Protein AF-A0A0H5QHK3-F1 (afdb_monomer_lite)

InterPro domains:
  IPR019079 Capsule synthesis protein, CapA [PF09587] (76-155)
  IPR029052 Metallo-dependent phosphatase-like [SSF56300] (37-159)
  IPR052169 Cell Wall Biosynthesis Accessory Protein [PTHR33393] (76-198)

Sequence (261 aa):
VFCRSVVVVRNDLKLRCEFSSGTPRSWSAGGTVPGLFWLPGLTSIAAADEAFEVLSYVFRQYDSDLPGKNRTPSGVDRAPGSKGIRILSIHWGPNWAYRHSPNDGQEFRRYLARRLIDELNVDLIYGHSSHHVRGLELHHDRLIIYGAGDLVNDYEGFENPGDELFSPFGSLFVVDLTSDGNLFSLGMIPMFMDRLRVRRLTTSSYIHSPELRAMCPLYNSIQGFHKFVNHMSFLDAGGHRAALRLRTDRWIDGDKILVYP

Structure (mmCIF, N/CA/C/O backbone):
data_AF-A0A0H5QHK3-F1
#
_entry.id   AF-A0A0H5QHK3-F1
#
loop_
_atom_site.group_PDB
_atom_site.id
_atom_site.type_symbol
_atom_site.label_atom_id
_atom_site.label_alt_id
_atom_site.label_comp_id
_atom_site.label_asym_id
_atom_site.label_entity_id
_atom_site.label_seq_id
_atom_site.pdbx_PDB_ins_code
_atom_site.Cartn_x
_atom_site.Cartn_y
_atom_site.Cartn_z
_atom_site.occupancy
_atom_site.B_iso_or_equiv
_atom_site.auth_seq_id
_atom_site.auth_comp_id
_atom_site.auth_asym_id
_atom_site.auth_atom_id
_atom_site.pdbx_PDB_model_num
ATOM 1 N N . VAL A 1 1 ? 2.051 18.983 -8.328 1.00 22.28 1 VAL A N 1
ATOM 2 C CA . VAL A 1 1 ? 0.588 18.768 -8.412 1.00 22.28 1 VAL A CA 1
ATOM 3 C C . VAL A 1 1 ? 0.256 17.692 -7.394 1.00 22.28 1 VAL A C 1
ATOM 5 O O . VAL A 1 1 ? 0.607 16.548 -7.619 1.00 22.28 1 VAL A O 1
ATOM 8 N N . PHE A 1 2 ? -0.249 18.069 -6.218 1.00 24.36 2 PHE A N 1
ATOM 9 C CA . PHE A 1 2 ? -0.511 17.130 -5.123 1.00 24.36 2 PHE A CA 1
ATOM 10 C C . PHE A 1 2 ? -2.020 16.993 -4.985 1.00 24.36 2 PHE A C 1
ATOM 12 O O . PHE A 1 2 ? -2.685 17.925 -4.532 1.00 24.36 2 PHE A O 1
ATOM 19 N N . CYS A 1 3 ? -2.581 15.877 -5.428 1.00 25.47 3 CYS A N 1
ATOM 20 C CA . CYS A 1 3 ? -3.893 15.483 -4.939 1.00 25.47 3 CYS A CA 1
ATOM 21 C C . CYS A 1 3 ? -3.692 15.031 -3.469 1.00 25.47 3 CYS A C 1
ATOM 23 O O . CYS A 1 3 ? -2.563 14.792 -3.043 1.00 25.47 3 CYS A O 1
ATOM 25 N N . ARG A 1 4 ? -4.715 15.117 -2.620 1.00 32.88 4 ARG A N 1
ATOM 26 C CA . ARG A 1 4 ? -4.672 14.764 -1.184 1.00 32.88 4 ARG A CA 1
ATOM 27 C C . ARG A 1 4 ? -6.085 14.359 -0.780 1.00 32.88 4 ARG A C 1
ATOM 29 O O . ARG A 1 4 ? -6.845 15.143 -0.229 1.00 32.88 4 ARG A O 1
ATOM 36 N N . SER A 1 5 ? -6.484 13.170 -1.193 1.00 30.38 5 SER A N 1
ATOM 37 C CA . SER A 1 5 ? -7.767 12.545 -0.901 1.00 30.38 5 SER A CA 1
ATOM 38 C C . SER A 1 5 ? -7.699 11.669 0.355 1.00 30.38 5 SER A C 1
ATOM 40 O O . SER A 1 5 ? -6.998 10.665 0.380 1.00 30.38 5 SER A O 1
ATOM 42 N N . VAL A 1 6 ? -8.483 11.989 1.375 1.00 37.56 6 VAL A N 1
ATOM 43 C CA . VAL A 1 6 ? -8.952 11.003 2.357 1.00 37.56 6 VAL A CA 1
ATOM 44 C C . VAL A 1 6 ? -10.451 10.836 2.143 1.00 37.56 6 VAL A C 1
ATOM 46 O O . VAL A 1 6 ? -11.160 11.842 2.074 1.00 37.56 6 VAL A O 1
ATOM 49 N N . VAL A 1 7 ? -10.926 9.594 2.016 1.00 33.91 7 VAL A N 1
ATOM 50 C CA . VAL A 1 7 ? -12.361 9.277 1.943 1.00 33.91 7 VAL A CA 1
ATOM 51 C C . VAL A 1 7 ? -12.829 8.876 3.338 1.00 33.91 7 VAL A C 1
ATOM 53 O O . VAL A 1 7 ? -12.593 7.755 3.772 1.00 33.91 7 VAL A O 1
ATOM 56 N N . VAL A 1 8 ? -13.480 9.799 4.045 1.00 37.59 8 VAL A N 1
ATOM 57 C CA . VAL A 1 8 ? -14.233 9.529 5.284 1.00 37.59 8 VAL A CA 1
ATOM 58 C C . VAL A 1 8 ? -15.528 10.365 5.234 1.00 37.59 8 VAL A C 1
ATOM 60 O O . VAL A 1 8 ? -15.595 11.342 4.494 1.00 37.59 8 VAL A O 1
ATOM 63 N N . VAL A 1 9 ? -16.589 9.957 5.933 1.00 29.56 9 VAL A N 1
ATOM 64 C CA . VAL A 1 9 ? -17.976 10.471 5.830 1.00 29.56 9 VAL A CA 1
ATOM 65 C C . VAL A 1 9 ? -18.318 11.354 7.077 1.00 29.56 9 VAL A C 1
ATOM 67 O O . VAL A 1 9 ? -18.095 10.832 8.160 1.00 29.56 9 VAL A O 1
ATOM 70 N N . ARG A 1 10 ? -18.779 12.638 6.879 1.00 40.41 10 ARG A N 1
ATOM 71 C CA . ARG A 1 10 ? -19.128 13.889 7.719 1.00 40.41 10 ARG A CA 1
ATOM 72 C C . ARG A 1 10 ? -19.051 13.866 9.271 1.00 40.41 10 ARG A C 1
ATOM 74 O O . ARG A 1 10 ? -18.936 12.814 9.862 1.00 40.41 10 ARG A O 1
ATOM 81 N N . ASN A 1 11 ? -19.157 14.995 10.009 1.00 33.09 11 ASN A N 1
ATOM 82 C CA . ASN A 1 11 ? -19.719 16.339 9.732 1.00 33.09 11 ASN A CA 1
ATOM 83 C C . ASN A 1 11 ? -18.879 17.539 10.234 1.00 33.09 11 ASN A C 1
ATOM 85 O O . ASN A 1 11 ? -18.001 17.377 11.064 1.00 33.09 11 ASN A O 1
ATOM 89 N N . ASP A 1 12 ? -19.187 18.733 9.704 1.00 29.88 12 ASP A N 1
ATOM 90 C CA . ASP A 1 12 ? -18.948 20.081 10.269 1.00 29.88 12 ASP A CA 1
ATOM 91 C C . ASP A 1 12 ? -17.533 20.697 10.351 1.00 29.88 12 ASP A C 1
ATOM 93 O O . ASP A 1 12 ? -17.134 21.173 11.410 1.00 29.88 12 ASP A O 1
ATOM 97 N N . LEU A 1 13 ? -16.799 20.888 9.241 1.00 35.59 13 LEU A N 1
ATOM 98 C CA . LEU A 1 13 ? -15.724 21.904 9.255 1.00 35.59 13 LEU A CA 1
ATOM 99 C C . LEU A 1 13 ? -15.370 22.517 7.894 1.00 35.59 13 LEU A C 1
ATOM 101 O O . LEU A 1 13 ? -15.137 21.832 6.900 1.00 35.59 13 LEU A O 1
ATOM 105 N N . LYS A 1 14 ? -15.255 23.852 7.875 1.00 31.72 14 LYS A N 1
ATOM 106 C CA . LYS A 1 14 ? -14.580 24.619 6.816 1.00 31.72 14 LYS A CA 1
ATOM 107 C C . LYS A 1 14 ? -13.101 24.759 7.180 1.00 31.72 14 LYS A C 1
ATOM 109 O O . LYS A 1 14 ? -12.705 25.777 7.741 1.00 31.72 14 LYS A O 1
ATOM 114 N N . LEU A 1 15 ? -12.282 23.770 6.839 1.00 36.12 15 LEU A N 1
ATOM 115 C CA . LEU A 1 15 ? -10.827 23.939 6.857 1.00 36.12 15 LEU A CA 1
ATOM 116 C C . LEU A 1 15 ? -10.403 24.672 5.577 1.00 36.12 15 LEU A C 1
ATOM 118 O O . LEU A 1 15 ? -10.674 24.228 4.459 1.00 36.12 15 LEU A O 1
ATOM 122 N N . ARG A 1 16 ? -9.806 25.858 5.739 1.00 32.38 16 ARG A N 1
ATOM 123 C CA . ARG A 1 16 ? -9.273 26.652 4.628 1.00 32.38 16 ARG A CA 1
ATOM 124 C C . ARG A 1 16 ? -7.928 26.060 4.209 1.00 32.38 16 ARG A C 1
ATOM 126 O O . ARG A 1 16 ? -6.950 26.210 4.925 1.00 32.38 16 ARG A O 1
ATOM 133 N N . CYS A 1 17 ? -7.881 25.441 3.035 1.00 34.16 17 CYS A N 1
ATOM 134 C CA . CYS A 1 17 ? -6.636 25.204 2.311 1.00 34.16 17 CYS A CA 1
ATOM 135 C C . CYS A 1 17 ? -6.610 26.172 1.118 1.00 34.16 17 CYS A C 1
ATOM 137 O O . CYS A 1 17 ? -7.548 26.183 0.317 1.00 34.16 17 CYS A O 1
ATOM 139 N N . GLU A 1 18 ? -5.598 27.040 1.038 1.00 30.14 18 GLU A N 1
ATOM 140 C CA . GLU A 1 18 ? -5.523 28.112 0.028 1.00 30.14 18 GLU A CA 1
ATOM 141 C C . GLU A 1 18 ? -5.073 27.624 -1.358 1.00 30.14 18 GLU A C 1
ATOM 143 O O . GLU A 1 18 ? -5.224 28.351 -2.336 1.00 30.14 18 GLU A O 1
ATOM 148 N N . PHE A 1 19 ? -4.632 26.367 -1.489 1.00 33.09 19 PHE A N 1
ATOM 149 C CA . PHE A 1 19 ? -4.201 25.796 -2.766 1.00 33.09 19 PHE A CA 1
ATOM 150 C C . PHE A 1 19 ? -4.747 24.370 -2.945 1.00 33.09 19 PHE A C 1
ATOM 152 O O . PHE A 1 19 ? -4.255 23.418 -2.346 1.00 33.09 19 PHE A O 1
ATOM 159 N N . SER A 1 20 ? -5.784 24.233 -3.777 1.00 38.31 20 SER A N 1
ATOM 160 C CA . SER A 1 20 ? -6.347 22.951 -4.233 1.00 38.31 20 SER A CA 1
ATOM 161 C C . SER A 1 20 ? -5.773 22.614 -5.612 1.00 38.31 20 SER A C 1
ATOM 163 O O . SER A 1 20 ? -5.731 23.478 -6.485 1.00 38.31 20 SER A O 1
ATOM 165 N N . SER A 1 21 ? -5.377 21.362 -5.847 1.00 40.78 21 SER A N 1
ATOM 166 C CA . SER A 1 21 ? -4.910 20.845 -7.149 1.00 40.78 21 SER A CA 1
ATOM 167 C C . SER A 1 21 ? -6.034 20.638 -8.179 1.00 40.78 21 SER A C 1
ATOM 169 O O . SER A 1 21 ? -5.897 19.832 -9.093 1.00 40.78 21 SER A O 1
ATOM 171 N N . GLY A 1 22 ? -7.137 21.382 -8.051 1.00 41.56 22 GLY A N 1
ATOM 172 C CA . GLY A 1 22 ? -8.269 21.348 -8.978 1.00 41.56 22 GLY A CA 1
ATOM 173 C C . GLY A 1 22 ? -9.522 20.655 -8.446 1.00 41.56 22 GLY A C 1
ATOM 174 O O . GLY A 1 22 ? -10.521 20.624 -9.156 1.00 41.56 22 GLY A O 1
ATOM 175 N N . THR A 1 23 ? -9.533 20.150 -7.207 1.00 50.44 23 THR A N 1
ATOM 176 C CA . THR A 1 23 ? -10.755 19.587 -6.612 1.00 50.44 23 THR A CA 1
ATOM 177 C C . THR A 1 23 ? -11.723 20.714 -6.222 1.00 50.44 23 THR A C 1
ATOM 179 O O . THR A 1 23 ? -11.364 21.554 -5.379 1.00 50.44 23 THR A O 1
ATOM 182 N N . PRO A 1 24 ? -12.953 20.746 -6.771 1.00 59.62 24 PRO A N 1
ATOM 183 C CA . PRO A 1 24 ? -13.969 21.716 -6.381 1.00 59.62 24 PRO A CA 1
ATOM 184 C C . PRO A 1 24 ? -14.382 21.541 -4.917 1.00 59.62 24 PRO A C 1
ATOM 186 O O . PRO A 1 24 ? -14.505 20.424 -4.422 1.00 59.62 24 PRO A O 1
ATOM 189 N N . ARG A 1 25 ? -14.700 22.641 -4.222 1.00 58.28 25 ARG A N 1
ATOM 190 C CA . ARG A 1 25 ? -15.217 22.589 -2.836 1.00 58.28 25 ARG A CA 1
ATOM 191 C C . ARG A 1 25 ? -16.513 21.781 -2.699 1.00 58.28 25 ARG A C 1
ATOM 193 O O . ARG A 1 25 ? -16.815 21.295 -1.619 1.00 58.28 25 ARG A O 1
ATOM 200 N N . SER A 1 26 ? -17.273 21.628 -3.782 1.00 61.50 26 SER A N 1
ATOM 201 C CA . SER A 1 26 ? -18.474 20.788 -3.817 1.00 61.50 26 SER A CA 1
ATOM 202 C C . SER A 1 26 ? -18.183 19.288 -3.686 1.00 61.50 26 SER A C 1
ATOM 204 O O . SER A 1 26 ? -19.115 18.527 -3.463 1.00 61.50 26 SER A O 1
ATOM 206 N N . TRP A 1 27 ? -16.922 18.861 -3.809 1.00 61.72 27 TRP A N 1
ATOM 207 C CA . TRP A 1 27 ? -16.494 17.466 -3.643 1.00 61.72 27 TRP A CA 1
ATOM 208 C C . TRP A 1 27 ? -15.992 17.170 -2.223 1.00 61.72 27 TRP A C 1
ATOM 210 O O . TRP A 1 27 ? -15.478 16.083 -1.959 1.00 61.72 27 TRP A O 1
ATOM 220 N N . SER A 1 28 ? -16.081 18.135 -1.304 1.00 60.84 28 SER A N 1
ATOM 221 C CA . SER A 1 28 ? -15.775 17.897 0.105 1.00 60.84 28 SER A CA 1
ATOM 222 C C . SER A 1 28 ? -16.717 16.857 0.697 1.00 60.84 28 SER A C 1
ATOM 224 O O . SER A 1 28 ? -17.902 16.809 0.361 1.00 60.84 28 SER A O 1
ATOM 226 N N . ALA A 1 29 ? -16.172 16.032 1.589 1.00 52.69 29 ALA A N 1
ATOM 227 C CA . ALA A 1 29 ? -16.925 14.968 2.224 1.00 52.69 29 ALA A CA 1
ATOM 228 C C . ALA A 1 29 ? -18.175 15.491 2.929 1.00 52.69 29 ALA A C 1
ATOM 230 O O . ALA A 1 29 ? -18.150 16.401 3.763 1.00 52.69 29 ALA A O 1
ATOM 231 N N . GLY A 1 30 ? -19.280 14.871 2.534 1.00 44.91 30 GLY A N 1
ATOM 232 C CA . GLY A 1 30 ? -20.573 14.922 3.154 1.00 44.91 30 GLY A CA 1
ATOM 233 C C . GLY A 1 30 ? -20.823 13.714 4.089 1.00 44.91 30 GLY A C 1
ATOM 234 O O . GLY A 1 30 ? -19.944 12.913 4.354 1.00 44.91 30 GLY A O 1
ATOM 235 N N . GLY A 1 31 ? -22.030 13.605 4.632 1.00 40.84 31 GLY A N 1
ATOM 236 C CA . GLY A 1 31 ? -22.492 12.610 5.633 1.00 40.84 31 GLY A CA 1
ATOM 237 C C . GLY A 1 31 ? -23.624 11.790 5.151 1.00 40.84 31 GLY A C 1
ATOM 238 O O . GLY A 1 31 ? -23.946 10.740 5.671 1.00 40.84 31 GLY A O 1
ATOM 239 N N . THR A 1 32 ? -24.162 12.289 4.062 1.00 40.53 32 THR A N 1
ATOM 240 C CA . THR A 1 32 ? -24.944 11.560 3.111 1.00 40.53 32 THR A CA 1
ATOM 241 C C . THR A 1 32 ? -24.210 11.492 1.769 1.00 40.53 32 THR A C 1
ATOM 243 O O . THR A 1 32 ? -24.766 10.957 0.821 1.00 40.53 32 THR A O 1
ATOM 246 N N . VAL A 1 33 ? -22.993 12.056 1.645 1.00 45.69 33 VAL A N 1
ATOM 247 C CA . VAL A 1 33 ? -22.268 12.158 0.366 1.00 45.69 33 VAL A CA 1
ATOM 248 C C . VAL A 1 33 ? -20.780 11.878 0.593 1.00 45.69 33 VAL A C 1
ATOM 250 O O . VAL A 1 33 ? -20.182 12.554 1.420 1.00 45.69 33 VAL A O 1
ATOM 253 N N . PRO A 1 34 ? -20.149 10.927 -0.106 1.00 50.88 34 PRO A N 1
ATOM 254 C CA . PRO A 1 34 ? -18.701 10.752 -0.031 1.00 50.88 34 PRO A CA 1
ATOM 255 C C . PRO A 1 34 ? -17.972 11.994 -0.564 1.00 50.88 34 PRO A C 1
ATOM 257 O O . PRO A 1 34 ? -18.496 12.724 -1.403 1.00 50.88 34 PRO A O 1
ATOM 260 N N . GLY A 1 35 ? -16.748 12.237 -0.105 1.00 60.50 35 GLY A N 1
ATOM 261 C CA . GLY A 1 35 ? -15.925 13.321 -0.637 1.00 60.50 35 GLY A CA 1
ATOM 262 C C . GLY A 1 35 ? -14.534 13.354 -0.023 1.00 60.50 35 GLY A C 1
ATOM 263 O O . GLY A 1 35 ? -14.107 12.378 0.590 1.00 60.50 35 GLY A O 1
ATOM 264 N N . LEU A 1 36 ? -13.820 14.461 -0.220 1.00 65.88 36 LEU A N 1
ATOM 265 C CA . LEU A 1 36 ? -12.419 14.597 0.177 1.00 65.88 36 LEU A CA 1
ATOM 266 C C . LEU A 1 36 ? -12.245 15.443 1.442 1.00 65.88 36 LEU A C 1
ATOM 268 O O . LEU A 1 36 ? -12.789 16.549 1.531 1.00 65.88 36 LEU A O 1
ATOM 272 N N . PHE A 1 37 ? -11.418 14.953 2.368 1.00 70.75 37 PHE A N 1
ATOM 273 C CA . PHE A 1 37 ? -10.808 15.751 3.433 1.00 70.75 37 PHE A CA 1
ATOM 274 C C . PHE A 1 37 ? -9.341 16.046 3.117 1.00 70.75 37 PHE A C 1
ATOM 276 O O . PHE A 1 37 ? -8.588 15.157 2.719 1.00 70.75 37 PHE A O 1
ATOM 283 N N . TRP A 1 38 ? -8.946 17.304 3.306 1.00 73.44 38 TRP A N 1
ATOM 284 C CA . TRP A 1 38 ? -7.578 17.755 3.079 1.00 73.44 38 TRP A CA 1
ATOM 285 C C . TRP A 1 38 ? -6.742 17.571 4.335 1.00 73.44 38 TRP A C 1
ATOM 287 O O . TRP A 1 38 ? -7.144 17.996 5.415 1.00 73.44 38 TRP A O 1
ATOM 297 N N . LEU A 1 39 ? -5.554 17.004 4.156 1.00 82.50 39 LEU A N 1
ATOM 298 C CA . LEU A 1 39 ? -4.535 16.926 5.193 1.00 82.50 39 LEU A CA 1
ATOM 299 C C . LEU A 1 39 ? -3.365 17.870 4.872 1.00 82.50 39 LEU A C 1
ATOM 301 O O . LEU A 1 39 ? -3.079 18.132 3.687 1.00 82.50 39 LEU A O 1
ATOM 305 N N . PRO A 1 40 ? -2.662 18.380 5.898 1.00 84.06 40 PRO A N 1
ATOM 306 C CA . PRO A 1 40 ? -1.399 19.078 5.704 1.00 84.06 40 PRO A CA 1
ATOM 307 C C . PRO A 1 40 ? -0.371 18.163 5.026 1.00 84.06 40 PRO A C 1
ATOM 309 O O . PRO A 1 40 ? -0.504 16.939 4.969 1.00 84.06 40 PRO A O 1
ATOM 312 N N . GLY A 1 41 ? 0.662 18.776 4.446 1.00 85.25 41 GLY A N 1
ATOM 313 C CA . GLY A 1 41 ? 1.754 18.006 3.864 1.00 85.25 41 GLY A CA 1
ATOM 314 C C . GLY A 1 41 ? 2.529 17.356 4.996 1.00 85.25 41 GLY A C 1
ATOM 315 O O . GLY A 1 41 ? 2.930 18.057 5.916 1.00 85.25 41 GLY A O 1
ATOM 316 N N . LEU A 1 42 ? 2.746 16.044 4.936 1.00 89.38 42 LEU A N 1
ATOM 317 C CA . LEU A 1 42 ? 3.462 15.307 5.979 1.00 89.38 42 LEU A CA 1
ATOM 318 C C . LEU A 1 42 ? 4.970 15.570 5.874 1.00 89.38 42 LEU A C 1
ATOM 320 O O . LEU A 1 42 ? 5.727 14.725 5.411 1.00 89.38 42 LEU A O 1
ATOM 324 N N . THR A 1 43 ? 5.378 16.785 6.239 1.00 88.31 43 THR A N 1
ATOM 325 C CA . THR A 1 43 ? 6.751 17.307 6.131 1.00 88.31 43 THR A CA 1
ATOM 326 C C . THR A 1 43 ? 7.415 17.524 7.490 1.00 88.31 43 THR A C 1
ATOM 328 O O . THR A 1 43 ? 8.572 17.928 7.547 1.00 88.31 43 THR A O 1
ATOM 331 N N . SER A 1 44 ? 6.685 17.318 8.586 1.00 92.31 44 SER A N 1
ATOM 332 C CA . SER A 1 44 ? 7.181 17.414 9.959 1.00 92.31 44 SER A CA 1
ATOM 333 C C . SER A 1 44 ? 6.277 16.624 10.911 1.00 92.31 44 SER A C 1
ATOM 335 O O . SER A 1 44 ? 5.153 16.267 10.548 1.00 92.31 44 SER A O 1
ATOM 337 N N . ILE A 1 45 ? 6.741 16.392 12.145 1.00 95.06 45 ILE A N 1
ATOM 338 C CA . ILE A 1 45 ? 5.902 15.834 13.221 1.00 95.06 45 ILE A CA 1
ATOM 339 C C . ILE A 1 45 ? 4.694 16.740 13.477 1.00 95.06 45 ILE A C 1
ATOM 341 O O . ILE A 1 45 ? 3.577 16.248 13.483 1.00 95.06 45 ILE A O 1
ATOM 345 N N . ALA A 1 46 ? 4.892 18.059 13.565 1.00 94.12 46 ALA A N 1
ATOM 346 C CA . ALA A 1 46 ? 3.795 19.004 13.789 1.00 94.12 46 ALA A CA 1
ATOM 347 C C . ALA A 1 46 ? 2.719 18.938 12.688 1.00 94.12 46 ALA A C 1
ATOM 349 O O . ALA A 1 46 ? 1.530 19.009 12.981 1.00 94.12 46 ALA A O 1
ATOM 350 N N . ALA A 1 47 ? 3.119 18.753 11.425 1.00 88.88 47 ALA A N 1
ATOM 351 C CA . ALA A 1 47 ? 2.166 18.565 10.336 1.00 88.88 47 ALA A CA 1
ATOM 352 C C . ALA A 1 47 ? 1.450 17.205 10.420 1.00 88.88 47 ALA A C 1
ATOM 354 O O . ALA A 1 47 ? 0.273 17.102 10.085 1.00 88.88 47 ALA A O 1
ATOM 355 N N . ALA A 1 48 ? 2.138 16.156 10.874 1.00 93.44 48 ALA A N 1
ATOM 356 C CA . ALA A 1 48 ? 1.507 14.867 11.131 1.00 93.44 48 ALA A CA 1
ATOM 357 C C . ALA A 1 48 ? 0.525 14.930 12.316 1.00 93.44 48 ALA A C 1
ATOM 359 O O . ALA A 1 48 ? -0.544 14.335 12.231 1.00 93.44 48 ALA A O 1
ATOM 360 N N . ASP A 1 49 ? 0.835 15.693 13.366 1.00 94.69 49 ASP A N 1
ATOM 361 C CA . ASP A 1 49 ? -0.072 15.955 14.488 1.00 94.69 49 ASP A CA 1
ATOM 362 C C . ASP A 1 49 ? -1.317 16.717 14.029 1.00 94.69 49 ASP A C 1
ATOM 364 O O . ASP A 1 49 ? -2.435 16.322 14.344 1.00 94.69 49 ASP A O 1
ATOM 368 N N . GLU A 1 50 ? -1.152 17.756 13.208 1.00 90.12 50 GLU A N 1
ATOM 369 C CA . GLU A 1 50 ? -2.281 18.480 12.617 1.00 90.12 50 GLU A CA 1
ATOM 370 C C . GLU A 1 50 ? -3.149 17.553 11.745 1.00 90.12 50 GLU A C 1
ATOM 372 O O . GLU A 1 50 ? -4.376 17.567 11.851 1.00 90.12 50 GLU A O 1
ATOM 377 N N . ALA A 1 51 ? -2.535 16.690 10.925 1.00 90.00 51 ALA A N 1
ATOM 378 C CA . ALA A 1 51 ? -3.267 15.686 10.152 1.00 90.00 51 ALA A CA 1
ATOM 379 C C . ALA A 1 51 ? -4.032 14.705 11.056 1.00 90.00 51 ALA A C 1
ATOM 381 O O . ALA A 1 51 ? -5.180 14.361 10.762 1.00 90.00 51 ALA A O 1
ATOM 382 N N . PHE A 1 52 ? -3.412 14.269 12.152 1.00 93.62 52 PHE A N 1
ATOM 383 C CA . PHE A 1 52 ? -4.033 13.395 13.136 1.00 93.62 52 PHE A CA 1
ATOM 384 C C . PHE A 1 52 ? -5.237 14.065 13.805 1.00 93.62 52 PHE A C 1
ATOM 386 O O . PHE A 1 52 ? -6.279 13.426 13.926 1.00 93.62 52 PHE A O 1
ATOM 393 N N . GLU A 1 53 ? -5.149 15.340 14.187 1.00 89.88 53 GLU A N 1
ATOM 394 C CA . GLU A 1 53 ? -6.268 16.072 14.795 1.00 89.88 53 GLU A CA 1
ATOM 395 C C . GLU A 1 53 ? -7.454 16.208 13.836 1.00 89.88 53 GLU A C 1
ATOM 397 O O . GLU A 1 53 ? -8.606 15.982 14.226 1.00 89.88 53 GLU A O 1
ATOM 402 N N . VAL A 1 54 ? -7.181 16.498 12.558 1.00 85.56 54 VAL A N 1
ATOM 403 C CA . VAL A 1 54 ? -8.214 16.530 11.512 1.00 85.56 54 VAL A CA 1
ATOM 404 C C . VAL A 1 54 ? -8.899 15.169 11.396 1.00 85.56 54 VAL A C 1
ATOM 406 O O . VAL A 1 54 ? -10.127 15.097 11.429 1.00 85.56 54 VAL A O 1
ATOM 409 N N . LEU A 1 55 ? -8.135 14.077 11.310 1.00 86.75 55 LEU A N 1
ATOM 410 C CA . LEU A 1 55 ? -8.701 12.728 11.214 1.00 86.75 55 LEU A CA 1
ATOM 411 C C . LEU A 1 55 ? -9.468 12.344 12.485 1.00 86.75 55 LEU A C 1
ATOM 413 O O . LEU A 1 55 ? -10.590 11.857 12.392 1.00 86.75 55 LEU A O 1
ATOM 417 N N . SER A 1 56 ? -8.924 12.630 13.665 1.00 86.44 56 SER A N 1
ATOM 418 C CA . SER A 1 56 ? -9.554 12.375 14.968 1.00 86.44 56 SER A CA 1
ATOM 419 C C . SER A 1 56 ? -10.893 13.076 15.112 1.00 86.44 56 SER A C 1
ATOM 421 O O . SER A 1 56 ? -11.838 12.532 15.683 1.00 86.44 56 SER A O 1
ATOM 423 N N . TYR A 1 57 ? -10.996 14.304 14.607 1.00 80.44 57 TYR A N 1
ATOM 424 C CA . TYR A 1 57 ? -12.265 15.008 14.543 1.00 80.44 57 TYR A CA 1
ATOM 425 C C . TYR A 1 57 ? -13.267 14.265 13.653 1.00 80.44 57 TYR A C 1
ATOM 427 O O . TYR A 1 57 ? -14.385 13.996 14.088 1.00 80.44 57 TYR A O 1
ATOM 435 N N . VAL A 1 58 ? -12.853 13.864 12.449 1.00 76.62 58 VAL A N 1
ATOM 436 C CA . VAL A 1 58 ? -13.726 13.149 11.511 1.00 76.62 58 VAL A CA 1
ATOM 437 C C . VAL A 1 58 ? -14.178 11.790 12.072 1.00 76.62 58 VAL A C 1
ATOM 439 O O . VAL A 1 58 ? -15.361 11.467 11.996 1.00 76.62 58 VAL A O 1
ATOM 442 N N . PHE A 1 59 ? -13.285 11.013 12.694 1.00 75.62 59 PHE A N 1
ATOM 443 C CA . PHE A 1 59 ? -13.646 9.738 13.330 1.00 75.62 59 PHE A CA 1
ATOM 444 C C . PHE A 1 59 ? -14.655 9.923 14.472 1.00 75.62 59 PHE A C 1
ATOM 446 O O . PHE A 1 59 ? -15.615 9.159 14.563 1.00 75.62 59 PHE A O 1
ATOM 453 N N . ARG A 1 60 ? -14.487 10.959 15.309 1.00 74.00 60 ARG A N 1
ATOM 454 C CA . ARG A 1 60 ? -15.440 11.270 16.389 1.00 74.00 60 ARG A CA 1
ATOM 455 C C . ARG A 1 60 ? -16.830 11.616 15.863 1.00 74.00 60 ARG A C 1
ATOM 457 O O . ARG A 1 60 ? -17.810 11.170 16.448 1.00 74.00 60 ARG A O 1
ATOM 464 N N . GLN A 1 61 ? -16.903 12.378 14.773 1.00 68.44 61 GLN A N 1
ATOM 465 C CA . GLN A 1 61 ? -18.171 12.725 14.125 1.00 68.44 61 GLN A CA 1
ATOM 466 C C . GLN A 1 61 ? -18.877 11.482 13.565 1.00 68.44 61 GLN A C 1
ATOM 468 O O . GLN A 1 61 ? -20.062 11.272 13.813 1.00 68.44 61 GLN A O 1
ATOM 473 N N . TYR A 1 62 ? -18.130 10.599 12.897 1.00 65.94 62 TYR A N 1
ATOM 474 C CA . TYR A 1 62 ? -18.680 9.339 12.399 1.00 65.94 62 TYR A CA 1
ATOM 475 C C . TYR A 1 62 ? -19.222 8.452 13.532 1.00 65.94 62 TYR A C 1
ATOM 477 O O . TYR A 1 62 ? -20.309 7.883 13.425 1.00 65.94 62 TYR A O 1
ATOM 485 N N . ASP A 1 63 ? -18.485 8.338 14.640 1.00 66.19 63 ASP A N 1
ATOM 486 C CA . ASP A 1 63 ? -18.902 7.515 15.777 1.00 66.19 63 ASP A CA 1
ATOM 487 C C . ASP A 1 63 ? -20.155 8.063 16.486 1.00 66.19 63 ASP A C 1
ATOM 489 O O . ASP A 1 63 ? -20.953 7.263 16.990 1.00 66.19 63 ASP A O 1
ATOM 493 N N . SER A 1 64 ? -20.350 9.390 16.523 1.00 62.72 64 SER A N 1
ATOM 494 C CA . SER A 1 64 ? -21.546 10.015 17.111 1.00 62.72 64 SER A CA 1
ATOM 495 C C . SER A 1 64 ? -22.816 9.823 16.281 1.00 62.72 64 SER A C 1
ATOM 497 O O . SER A 1 64 ? -23.904 9.789 16.853 1.00 62.72 64 SER A O 1
ATOM 499 N N . ASP A 1 65 ? -22.688 9.641 14.966 1.00 56.34 65 ASP A N 1
ATOM 500 C CA . ASP A 1 65 ? -23.824 9.493 14.045 1.00 56.34 65 ASP A CA 1
ATOM 501 C C . ASP A 1 65 ? -24.376 8.053 13.982 1.00 56.34 65 ASP A C 1
ATOM 503 O O . ASP A 1 65 ? -25.414 7.795 13.364 1.00 56.34 65 ASP A O 1
ATOM 507 N N . LEU A 1 66 ? -23.724 7.086 14.642 1.00 55.50 66 LEU A N 1
ATOM 508 C CA . LEU A 1 66 ? -24.205 5.704 14.702 1.00 55.50 66 LEU A CA 1
ATOM 509 C C . LEU A 1 66 ? -25.499 5.596 15.546 1.00 55.50 66 LEU A C 1
ATOM 511 O O . LEU A 1 66 ? -25.493 5.967 16.726 1.00 55.50 66 LEU A O 1
ATOM 515 N N . PRO A 1 67 ? -26.598 5.017 15.008 1.00 45.47 67 PRO A N 1
ATOM 516 C CA . PRO A 1 67 ? -27.871 4.906 15.721 1.00 45.47 67 PRO A CA 1
ATOM 517 C C . PRO A 1 67 ? -27.728 4.210 17.083 1.00 45.47 67 PRO A C 1
ATOM 519 O O . PRO A 1 67 ? -27.167 3.118 17.180 1.00 45.47 67 PRO A O 1
ATOM 522 N N . GLY A 1 68 ? -28.283 4.821 18.135 1.00 51.44 68 GLY A N 1
ATOM 523 C CA . GLY A 1 68 ? -28.404 4.206 19.463 1.00 51.44 68 GLY A CA 1
ATOM 524 C C . GLY A 1 68 ? -27.298 4.525 20.477 1.00 51.44 68 GLY A C 1
ATOM 525 O O . GLY A 1 68 ? -27.187 3.808 21.472 1.00 51.44 68 GLY A O 1
ATOM 526 N N . LYS A 1 69 ? -26.487 5.578 20.287 1.00 49.19 69 LYS A N 1
ATOM 527 C CA . LYS A 1 69 ? -25.450 5.966 21.264 1.00 49.19 69 LYS A CA 1
ATOM 528 C C . LYS A 1 69 ? -25.507 7.442 21.656 1.00 49.19 69 LYS A C 1
ATOM 530 O O . LYS A 1 69 ? -24.834 8.280 21.077 1.00 49.19 69 LYS A O 1
ATOM 535 N N . ASN A 1 70 ? -26.202 7.728 22.756 1.00 40.28 70 ASN A N 1
ATOM 536 C CA . ASN A 1 70 ? -25.906 8.901 23.581 1.00 40.28 70 ASN A CA 1
ATOM 537 C C . ASN A 1 70 ? -24.572 8.647 24.299 1.00 40.28 70 ASN A C 1
ATOM 539 O O . ASN A 1 70 ? -24.559 8.069 25.387 1.00 40.28 70 ASN A O 1
ATOM 543 N N . ARG A 1 71 ? -23.440 8.999 23.685 1.00 49.59 71 ARG A N 1
ATOM 544 C CA . ARG A 1 71 ? -22.133 8.943 24.351 1.00 49.59 71 ARG A CA 1
ATOM 545 C C . ARG A 1 71 ? -21.509 10.323 24.421 1.00 49.59 71 ARG A C 1
ATOM 547 O O . ARG A 1 71 ? -21.520 11.082 23.461 1.00 49.59 71 ARG A O 1
ATOM 554 N N . THR A 1 72 ? -20.960 10.621 25.591 1.00 41.94 72 THR A N 1
ATOM 555 C CA . THR A 1 72 ? -20.063 11.749 25.809 1.00 41.94 72 THR A CA 1
ATOM 556 C C . THR A 1 72 ? -18.849 11.632 24.871 1.00 41.94 72 THR A C 1
ATOM 558 O O . THR A 1 72 ? -18.374 10.513 24.671 1.00 41.94 72 THR A O 1
ATOM 561 N N . PRO A 1 73 ? -18.299 12.735 24.322 1.00 44.81 73 PRO A N 1
ATOM 562 C CA . PRO A 1 73 ? -17.241 12.720 23.292 1.00 44.81 73 PRO A CA 1
ATOM 563 C C . PRO A 1 73 ? -15.853 12.238 23.763 1.00 44.81 73 PRO A C 1
ATOM 565 O O . PRO A 1 73 ? -14.838 12.576 23.156 1.00 44.81 73 PRO A O 1
ATOM 568 N N . SER A 1 74 ? -15.767 11.521 24.883 1.00 40.69 74 SER A N 1
ATOM 569 C CA . SER A 1 74 ? -14.538 11.351 25.661 1.00 40.69 74 SER A CA 1
ATOM 570 C C . SER A 1 74 ? -13.637 10.189 25.215 1.00 40.69 74 SER A C 1
ATOM 572 O O . SER A 1 74 ? -12.838 9.718 26.015 1.00 40.69 74 SER A O 1
ATOM 574 N N . GLY A 1 75 ? -13.729 9.730 23.965 1.00 50.44 75 GLY A N 1
ATOM 575 C CA . GLY A 1 75 ? -12.804 8.737 23.408 1.00 50.44 75 GLY A CA 1
ATOM 576 C C . GLY A 1 75 ? -13.180 8.284 21.996 1.00 50.44 75 GLY A C 1
ATOM 577 O O . GLY A 1 75 ? -14.352 8.315 21.632 1.00 50.44 75 GLY A O 1
ATOM 578 N N . VAL A 1 76 ? -12.181 7.860 21.214 1.00 54.47 76 VAL A N 1
ATOM 579 C CA . VAL A 1 76 ? -12.336 7.258 19.864 1.00 54.47 76 VAL A CA 1
ATOM 580 C C . VAL A 1 76 ? -12.433 5.724 19.949 1.00 54.47 76 VAL A C 1
ATOM 582 O O . VAL A 1 76 ? -12.319 4.989 18.958 1.00 54.47 76 VAL A O 1
ATOM 585 N N . ASP A 1 77 ? -12.661 5.222 21.162 1.00 54.59 77 ASP A N 1
ATOM 586 C CA . ASP A 1 77 ? -12.846 3.808 21.426 1.00 54.59 77 ASP A CA 1
ATOM 587 C C . ASP A 1 77 ? -14.109 3.306 20.748 1.00 54.59 77 ASP A C 1
ATOM 589 O O . ASP A 1 77 ? -15.209 3.857 20.889 1.00 54.59 77 ASP A O 1
ATOM 593 N N . ARG A 1 78 ? -13.945 2.187 20.041 1.00 57.84 78 ARG A N 1
ATOM 594 C CA . ARG A 1 78 ? -15.068 1.417 19.525 1.00 57.84 78 ARG A CA 1
ATOM 595 C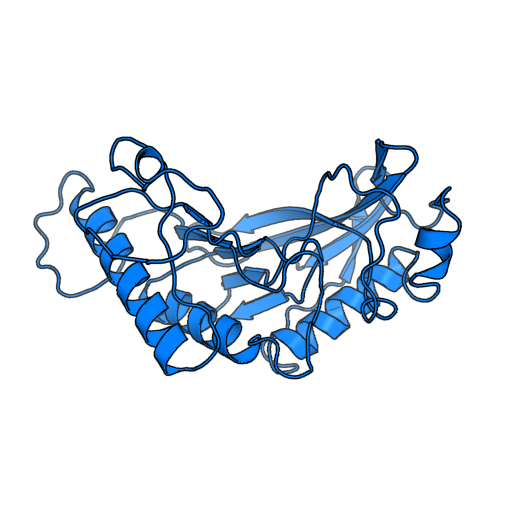 C . ARG A 1 78 ? -16.043 1.170 20.654 1.00 57.84 78 ARG A C 1
ATOM 597 O O . ARG A 1 78 ? -15.677 0.690 21.728 1.00 57.84 78 ARG A O 1
ATOM 604 N N . ALA A 1 79 ? -17.312 1.476 20.418 1.00 48.72 79 ALA A N 1
ATOM 605 C CA . ALA A 1 79 ? -18.289 1.119 21.420 1.00 48.72 79 ALA A CA 1
ATOM 606 C C . ALA A 1 79 ? -18.290 -0.407 21.608 1.00 48.72 79 ALA A C 1
ATOM 608 O O . ALA A 1 79 ? -18.307 -1.125 20.606 1.00 48.72 79 ALA A O 1
ATOM 609 N N . PRO A 1 80 ? -18.338 -0.907 22.853 1.00 43.44 80 PRO A N 1
ATOM 610 C CA . PRO A 1 80 ? -18.545 -2.317 23.141 1.00 43.44 80 PRO A CA 1
ATOM 611 C C . PRO A 1 80 ? -19.667 -2.889 22.264 1.00 43.44 80 PRO A C 1
ATOM 613 O O . PRO A 1 80 ? -20.793 -2.389 22.289 1.00 43.44 80 PRO A O 1
ATOM 616 N N . GLY A 1 81 ? -19.332 -3.884 21.437 1.00 44.81 81 GLY A N 1
ATOM 617 C CA . GLY A 1 81 ? -20.252 -4.530 20.495 1.00 44.81 81 GLY A CA 1
ATOM 618 C C . GLY A 1 81 ? -20.264 -3.985 19.057 1.00 44.81 81 GLY A C 1
ATOM 619 O O . GLY A 1 81 ? -20.969 -4.555 18.223 1.00 44.81 81 GLY A O 1
ATOM 620 N N . SER A 1 82 ? -19.503 -2.935 18.713 1.00 53.19 82 SER A N 1
ATOM 621 C CA . SER A 1 82 ? -19.375 -2.498 17.313 1.00 53.19 82 SER A CA 1
ATOM 622 C C . SER A 1 82 ? -18.452 -3.436 16.529 1.00 53.19 82 SER A C 1
ATOM 624 O O . SER A 1 82 ? -17.236 -3.389 16.686 1.00 53.19 82 SER A O 1
ATOM 626 N N . LYS A 1 83 ? -19.036 -4.263 15.657 1.00 56.78 83 LYS A N 1
ATOM 627 C CA . LYS A 1 83 ? -18.347 -5.239 14.789 1.00 56.78 83 LYS A CA 1
ATOM 628 C C . LYS A 1 83 ? -17.795 -4.630 13.484 1.00 56.78 83 LYS A C 1
ATOM 630 O O . LYS A 1 83 ? -17.766 -5.302 12.459 1.00 56.78 83 LYS A O 1
ATOM 635 N N . GLY A 1 84 ? -17.487 -3.334 13.479 1.00 69.62 84 GLY A N 1
ATOM 636 C CA . GLY A 1 84 ? -17.080 -2.609 12.273 1.00 69.62 84 GLY A CA 1
ATOM 637 C C . GLY A 1 84 ? -15.564 -2.577 12.112 1.00 69.62 84 GLY A C 1
ATOM 638 O O . GLY A 1 84 ? -14.861 -2.318 13.086 1.00 69.62 84 GLY A O 1
ATOM 639 N N . ILE A 1 85 ? -15.088 -2.786 10.885 1.00 75.44 85 ILE A N 1
ATOM 640 C CA . ILE A 1 85 ? -13.686 -2.595 10.505 1.00 75.44 85 ILE A CA 1
ATOM 641 C C . ILE A 1 85 ? -13.484 -1.146 10.044 1.00 75.44 85 ILE A C 1
ATOM 643 O O . ILE A 1 85 ? -14.277 -0.627 9.255 1.00 75.44 85 ILE A O 1
ATOM 647 N N . ARG A 1 86 ? -12.424 -0.488 10.520 1.00 82.81 86 ARG A N 1
ATOM 648 C CA . ARG A 1 86 ? -12.018 0.866 10.115 1.00 82.81 86 ARG A CA 1
ATOM 649 C C . ARG A 1 86 ? -10.886 0.779 9.095 1.00 82.81 86 ARG A C 1
ATOM 651 O O . ARG A 1 86 ? -9.760 0.437 9.445 1.00 82.81 86 ARG A O 1
ATOM 658 N N . ILE A 1 87 ? -11.185 1.127 7.846 1.00 85.44 87 ILE A N 1
ATOM 659 C CA . ILE A 1 87 ? -10.212 1.169 6.749 1.00 85.44 87 ILE A CA 1
ATOM 660 C C . ILE A 1 87 ? -9.985 2.625 6.349 1.00 85.44 87 ILE A C 1
ATOM 662 O O . ILE A 1 87 ? -10.947 3.344 6.078 1.00 85.44 87 ILE A O 1
ATOM 666 N N . LEU A 1 88 ? -8.725 3.051 6.283 1.00 88.44 88 LEU A N 1
ATOM 667 C CA . LEU A 1 88 ? -8.343 4.390 5.852 1.00 88.44 88 LEU A CA 1
ATOM 668 C C . LEU A 1 88 ? -7.587 4.346 4.521 1.00 88.44 88 LEU A C 1
ATOM 670 O O . LEU A 1 88 ? -6.443 3.898 4.451 1.00 88.44 88 LEU A O 1
ATOM 674 N N . SER A 1 89 ? -8.223 4.893 3.485 1.00 87.25 89 SER A N 1
ATOM 675 C CA . SER A 1 89 ? -7.567 5.277 2.233 1.00 87.25 89 SER A CA 1
ATOM 676 C C . SER A 1 89 ? -6.974 6.668 2.397 1.00 87.25 89 SER A C 1
ATOM 678 O O . SER A 1 89 ? -7.717 7.622 2.649 1.00 87.25 89 SER A O 1
ATOM 680 N N . ILE A 1 90 ? -5.661 6.798 2.242 1.00 89.31 90 ILE A N 1
ATOM 681 C CA . ILE A 1 90 ? -4.974 8.079 2.393 1.00 89.31 90 ILE A CA 1
ATOM 682 C C . ILE A 1 90 ? -4.109 8.387 1.179 1.00 89.31 90 ILE A C 1
ATOM 684 O O . ILE A 1 90 ? -3.233 7.632 0.766 1.00 89.31 90 ILE A O 1
ATOM 688 N N . HIS A 1 91 ? -4.354 9.548 0.600 1.00 88.06 91 HIS A N 1
ATOM 689 C CA . HIS A 1 91 ? -3.561 10.046 -0.500 1.00 88.06 91 HIS A CA 1
ATOM 690 C C . HIS A 1 91 ? -2.314 10.742 0.041 1.00 88.06 91 HIS A C 1
ATOM 692 O O . HIS A 1 91 ? -2.363 11.886 0.506 1.00 88.06 91 HIS A O 1
ATOM 698 N N . TRP A 1 92 ? -1.188 10.048 -0.024 1.00 90.94 92 TRP A N 1
ATOM 699 C CA . TRP A 1 92 ? 0.095 10.554 0.432 1.00 90.94 92 TRP A CA 1
ATOM 700 C C . TRP A 1 92 ? 1.229 10.018 -0.436 1.00 90.94 92 TRP A C 1
ATOM 702 O O . TRP A 1 92 ? 1.054 9.155 -1.294 1.00 90.94 92 TRP A O 1
ATOM 712 N N . GLY A 1 93 ? 2.431 10.511 -0.176 1.00 84.12 93 GLY A N 1
ATOM 713 C CA . GLY A 1 93 ? 3.591 10.149 -0.969 1.00 84.12 93 GLY A CA 1
ATOM 714 C C . GLY A 1 93 ? 3.771 11.048 -2.192 1.00 84.12 93 GLY A C 1
ATOM 715 O O . GLY A 1 93 ? 2.918 11.884 -2.501 1.00 84.12 93 GLY A O 1
ATOM 716 N N . PRO A 1 94 ? 4.941 10.946 -2.830 1.00 82.94 94 PRO A N 1
ATOM 717 C CA . PRO A 1 94 ? 5.308 11.829 -3.918 1.00 82.94 94 PRO A CA 1
ATOM 718 C C . PRO A 1 94 ? 4.646 11.385 -5.225 1.00 82.94 94 PRO A C 1
ATOM 720 O O . PRO A 1 94 ? 4.652 10.208 -5.556 1.00 82.94 94 PRO A O 1
ATOM 723 N N . ASN A 1 95 ? 4.060 12.323 -5.968 1.00 82.44 95 ASN A N 1
ATOM 724 C CA . ASN A 1 95 ? 3.346 12.016 -7.206 1.00 82.44 95 ASN A CA 1
ATOM 725 C C . ASN A 1 95 ? 4.301 11.441 -8.260 1.00 82.44 95 ASN A C 1
ATOM 727 O O . ASN A 1 95 ? 5.281 12.104 -8.598 1.00 82.44 95 ASN A O 1
ATOM 731 N N . TRP A 1 96 ? 3.985 10.252 -8.782 1.00 79.94 96 TRP A N 1
ATOM 732 C CA . TRP A 1 96 ? 4.800 9.532 -9.772 1.00 79.94 96 TRP A CA 1
ATOM 733 C C . TRP A 1 96 ? 6.264 9.352 -9.368 1.00 79.94 96 TRP A C 1
ATOM 735 O O . TRP A 1 96 ? 7.137 9.280 -10.225 1.00 79.94 96 TRP A O 1
ATOM 745 N N . ALA A 1 97 ? 6.527 9.264 -8.064 1.00 82.06 97 ALA A N 1
ATOM 746 C CA . ALA A 1 97 ? 7.852 8.943 -7.579 1.00 82.06 97 ALA A CA 1
ATOM 747 C C . ALA A 1 97 ? 7.812 7.996 -6.392 1.00 82.06 97 ALA A C 1
ATOM 749 O O . ALA A 1 97 ? 6.857 7.974 -5.606 1.00 82.06 97 ALA A O 1
ATOM 750 N N . TYR A 1 98 ? 8.888 7.235 -6.220 1.00 82.19 98 TYR A N 1
ATOM 751 C CA . TYR A 1 98 ? 9.087 6.526 -4.972 1.00 82.19 98 TYR A CA 1
ATOM 752 C C . TYR A 1 98 ? 9.616 7.498 -3.915 1.00 82.19 98 TYR A C 1
ATOM 754 O O . TYR A 1 98 ? 9.058 7.597 -2.824 1.00 82.19 98 TYR A O 1
ATOM 762 N N . ARG A 1 99 ? 10.669 8.264 -4.216 1.00 83.25 99 ARG A N 1
ATOM 763 C CA . ARG A 1 99 ? 11.268 9.251 -3.299 1.00 83.25 99 ARG A CA 1
ATOM 764 C C . ARG A 1 99 ? 11.768 10.456 -4.092 1.00 83.25 99 ARG A C 1
ATOM 766 O O . ARG A 1 99 ? 12.604 10.304 -4.966 1.00 83.25 99 ARG A O 1
ATOM 773 N N . HIS A 1 100 ? 11.332 11.667 -3.736 1.00 77.31 100 HIS A N 1
ATOM 774 C CA . HIS A 1 100 ? 11.930 12.899 -4.284 1.00 77.31 100 HIS A CA 1
ATOM 775 C C . HIS A 1 100 ? 13.254 13.275 -3.600 1.00 77.31 100 HIS A C 1
ATOM 777 O O . HIS A 1 100 ? 14.048 14.038 -4.141 1.00 77.31 100 HIS A O 1
ATOM 783 N N . SER A 1 101 ? 13.482 12.781 -2.384 1.00 76.69 101 SER A N 1
ATOM 784 C CA . SER A 1 101 ? 14.714 12.979 -1.627 1.00 76.69 101 SER A CA 1
ATOM 785 C C . SER A 1 101 ? 14.855 11.857 -0.584 1.00 76.69 101 SER A C 1
ATOM 787 O O . SER A 1 101 ? 13.891 11.122 -0.341 1.00 76.69 101 SER A O 1
ATOM 789 N N . PRO A 1 102 ? 16.023 11.709 0.071 1.00 73.81 102 PRO A N 1
ATOM 790 C CA . PRO A 1 102 ? 16.177 10.777 1.188 1.00 73.81 102 PRO A CA 1
ATOM 791 C C . PRO A 1 102 ? 15.186 11.024 2.336 1.00 73.81 102 PRO A C 1
ATOM 793 O O . PRO A 1 102 ? 14.834 10.076 3.035 1.00 73.81 102 PRO A O 1
ATOM 796 N N . ASN A 1 103 ? 14.729 12.272 2.499 1.00 76.56 103 ASN A N 1
ATOM 797 C CA . ASN A 1 103 ? 13.674 12.666 3.426 1.00 76.56 103 ASN A CA 1
ATOM 798 C C . ASN A 1 103 ? 12.428 13.121 2.644 1.00 76.56 103 ASN A C 1
ATOM 800 O O . ASN A 1 103 ? 12.128 14.311 2.535 1.00 76.56 103 ASN A O 1
ATOM 804 N N . ASP A 1 104 ? 11.708 12.158 2.066 1.00 85.62 104 ASP A N 1
ATOM 805 C CA . ASP A 1 104 ? 10.436 12.397 1.375 1.00 85.62 104 ASP A CA 1
ATOM 806 C C . ASP A 1 104 ? 9.240 12.503 2.346 1.00 85.62 104 ASP A C 1
ATOM 808 O O . ASP A 1 104 ? 8.090 12.573 1.904 1.00 85.62 104 ASP A O 1
ATOM 812 N N . GLY A 1 105 ? 9.486 12.495 3.662 1.00 89.94 105 GLY A N 1
ATOM 813 C CA . GLY A 1 105 ? 8.465 12.489 4.708 1.00 89.94 105 GLY A CA 1
ATOM 814 C C . GLY A 1 105 ? 7.918 11.102 5.062 1.00 89.94 105 GLY A C 1
ATOM 815 O O . GLY A 1 105 ? 6.865 10.999 5.697 1.00 89.94 105 GLY A O 1
ATOM 816 N N . GLN A 1 106 ? 8.597 10.017 4.667 1.00 93.31 106 GLN A N 1
ATOM 817 C CA . GLN A 1 106 ? 8.208 8.656 5.048 1.00 93.31 106 GLN A CA 1
ATOM 818 C C . GLN A 1 106 ? 8.155 8.458 6.572 1.00 93.31 106 GLN A C 1
ATOM 820 O O . GLN A 1 106 ? 7.270 7.756 7.060 1.00 93.31 106 GLN A O 1
ATOM 825 N N . GLU A 1 107 ? 9.048 9.077 7.349 1.00 94.25 107 GLU A N 1
ATOM 826 C CA . GLU A 1 107 ? 8.990 9.004 8.810 1.00 94.25 107 GLU A CA 1
ATOM 827 C C . GLU A 1 107 ? 7.722 9.639 9.390 1.00 94.25 107 GLU A C 1
ATOM 829 O O . GLU A 1 107 ? 7.169 9.106 10.351 1.00 94.25 107 GLU A O 1
ATOM 834 N N . PHE A 1 108 ? 7.218 10.713 8.775 1.00 94.81 108 PHE A N 1
ATOM 835 C CA . PHE A 1 108 ? 5.999 11.395 9.209 1.00 94.81 108 PHE A CA 1
ATOM 836 C C . PHE A 1 108 ? 4.747 10.612 8.809 1.00 94.81 108 PHE A C 1
ATOM 838 O O . PHE A 1 108 ? 3.814 10.515 9.602 1.00 94.81 108 PHE A O 1
ATOM 845 N N . ARG A 1 109 ? 4.748 9.973 7.626 1.00 95.50 109 ARG A N 1
ATOM 846 C CA . ARG A 1 109 ? 3.699 9.010 7.230 1.00 95.50 109 ARG A CA 1
ATOM 847 C C . ARG A 1 109 ? 3.616 7.854 8.215 1.00 95.50 109 ARG A C 1
ATOM 849 O O . ARG A 1 109 ? 2.528 7.529 8.672 1.00 95.50 109 ARG A O 1
ATOM 856 N N . ARG A 1 110 ? 4.763 7.269 8.575 1.00 96.31 110 ARG A N 1
ATOM 857 C CA . ARG A 1 110 ? 4.840 6.185 9.562 1.00 96.31 110 ARG A CA 1
ATOM 858 C C . ARG A 1 110 ? 4.355 6.621 10.936 1.00 96.31 110 ARG A C 1
ATOM 860 O O . ARG A 1 110 ? 3.572 5.910 11.554 1.00 96.31 110 ARG A O 1
ATOM 867 N N . TYR A 1 111 ? 4.800 7.785 11.400 1.00 97.31 111 TYR A N 1
ATOM 868 C CA . TYR A 1 111 ? 4.354 8.353 12.668 1.00 97.31 111 TYR A CA 1
ATOM 869 C C . TYR A 1 111 ? 2.830 8.521 12.705 1.00 97.31 111 TYR A C 1
ATOM 871 O O . TYR A 1 111 ? 2.183 7.996 13.609 1.00 97.31 111 TYR A O 1
ATOM 879 N N . LEU A 1 112 ? 2.252 9.161 11.683 1.00 97.25 112 LEU A N 1
ATOM 880 C CA . LEU A 1 112 ? 0.805 9.328 11.569 1.00 97.25 112 LEU A CA 1
ATOM 881 C C . LEU A 1 112 ? 0.084 7.974 11.516 1.00 97.25 112 LEU A C 1
ATOM 883 O O . LEU A 1 112 ? -0.865 7.765 12.261 1.00 97.25 112 LEU A O 1
ATOM 887 N N . ALA A 1 113 ? 0.538 7.043 10.672 1.00 97.56 113 ALA A N 1
ATOM 888 C CA . ALA A 1 113 ? -0.099 5.738 10.495 1.00 97.56 113 ALA A CA 1
ATOM 889 C C . ALA A 1 113 ? -0.184 4.944 11.807 1.00 97.56 113 ALA A C 1
ATOM 891 O O . ALA A 1 113 ? -1.248 4.432 12.150 1.00 97.56 113 ALA A O 1
ATOM 892 N N . ARG A 1 114 ? 0.919 4.898 12.566 1.00 97.69 114 ARG A N 1
ATOM 893 C CA . ARG A 1 114 ? 0.960 4.236 13.876 1.00 97.69 114 ARG A CA 1
ATOM 894 C C . ARG A 1 114 ? 0.020 4.902 14.875 1.00 97.69 114 ARG A C 1
ATOM 896 O O . ARG A 1 114 ? -0.778 4.207 15.487 1.00 97.69 114 ARG A O 1
ATOM 903 N N . ARG A 1 115 ? 0.031 6.239 14.966 1.00 97.06 115 ARG A N 1
ATOM 904 C CA . ARG A 1 115 ? -0.896 6.978 15.843 1.00 97.06 115 ARG A CA 1
ATOM 905 C C . ARG A 1 115 ? -2.361 6.733 15.491 1.00 97.06 115 ARG A C 1
ATOM 907 O O . ARG A 1 115 ? -3.181 6.566 16.381 1.00 97.06 115 ARG A O 1
ATOM 914 N N . LEU A 1 116 ? -2.707 6.671 14.206 1.00 95.25 116 LEU A N 1
ATOM 915 C CA . LEU A 1 116 ? -4.076 6.375 13.768 1.00 95.25 116 LEU A CA 1
ATOM 916 C C . LEU A 1 116 ? -4.534 4.973 14.193 1.00 95.25 116 LEU A C 1
ATOM 918 O O . LEU A 1 116 ? -5.692 4.796 14.569 1.00 95.25 116 LEU A O 1
ATOM 922 N N . ILE A 1 117 ? -3.640 3.985 14.158 1.00 94.94 117 ILE A N 1
ATOM 923 C CA . ILE A 1 117 ? -3.921 2.646 14.689 1.00 94.94 117 ILE A CA 1
ATOM 924 C C . ILE A 1 117 ? -4.073 2.700 16.214 1.00 94.94 117 ILE A C 1
ATOM 926 O O . ILE A 1 117 ? -5.089 2.243 16.732 1.00 94.94 117 ILE A O 1
ATOM 930 N N . ASP A 1 118 ? -3.106 3.299 16.908 1.00 95.31 118 ASP A N 1
ATOM 931 C CA . ASP A 1 118 ? -3.005 3.264 18.371 1.00 95.31 118 ASP A CA 1
ATOM 932 C C . ASP A 1 118 ? -4.101 4.074 19.072 1.00 95.31 118 ASP A C 1
ATOM 934 O O . ASP A 1 118 ? -4.626 3.654 20.099 1.00 95.31 118 ASP A O 1
ATOM 938 N N . GLU A 1 119 ? -4.454 5.236 18.524 1.00 93.88 119 GLU A N 1
ATOM 939 C CA . GLU A 1 119 ? -5.339 6.199 19.184 1.00 93.88 119 GLU A CA 1
ATOM 940 C C . GLU A 1 119 ? -6.735 6.258 18.550 1.00 93.88 119 GLU A C 1
ATOM 942 O O . GLU A 1 119 ? -7.699 6.596 19.236 1.00 93.88 119 GLU A O 1
ATOM 947 N N . LEU A 1 120 ? -6.879 5.916 17.259 1.00 88.19 120 LEU A N 1
ATOM 948 C CA . LEU A 1 120 ? -8.174 5.931 16.555 1.00 88.19 120 LEU A CA 1
ATOM 949 C C . LEU A 1 120 ? -8.672 4.541 16.147 1.00 88.19 120 LEU A C 1
ATOM 951 O O . LEU A 1 120 ? -9.709 4.434 15.483 1.00 88.19 120 LEU A O 1
ATOM 955 N N . ASN A 1 121 ? -7.988 3.470 16.561 1.00 87.81 121 ASN A N 1
ATOM 956 C CA . ASN A 1 121 ? -8.372 2.089 16.274 1.00 87.81 121 ASN A CA 1
ATOM 957 C C . ASN A 1 121 ? -8.602 1.839 14.770 1.00 87.81 121 ASN A C 1
ATOM 959 O O . ASN A 1 121 ? -9.594 1.209 14.393 1.00 87.81 121 ASN A O 1
ATOM 963 N N . VAL A 1 122 ? -7.752 2.381 13.893 1.00 89.94 122 VAL A N 1
ATOM 964 C CA . VAL A 1 122 ? -7.775 2.040 12.460 1.00 89.94 122 VAL A CA 1
ATOM 965 C C . VAL A 1 122 ? -7.219 0.622 12.272 1.00 89.94 122 VAL A C 1
ATOM 967 O O . VAL A 1 122 ? -6.204 0.282 12.868 1.00 89.94 122 VAL A O 1
ATOM 970 N N . ASP A 1 123 ? -7.878 -0.220 11.470 1.00 87.12 123 ASP A N 1
ATOM 971 C CA . ASP A 1 123 ? -7.472 -1.626 11.268 1.00 87.12 123 ASP A CA 1
ATOM 972 C C . ASP A 1 123 ? -6.607 -1.837 10.026 1.00 87.12 123 ASP A C 1
ATOM 974 O O . ASP A 1 123 ? -5.788 -2.752 9.971 1.00 87.12 123 ASP A O 1
ATOM 978 N N . LEU A 1 124 ? -6.814 -1.006 9.005 1.00 94.12 124 LEU A N 1
ATOM 979 C CA . LEU A 1 124 ? -6.085 -1.065 7.746 1.00 94.12 124 LEU A CA 1
ATOM 980 C C . LEU A 1 124 ? -5.873 0.349 7.226 1.00 94.12 124 LEU A C 1
ATOM 982 O O . LEU A 1 124 ? -6.830 1.105 7.055 1.00 94.12 124 LEU A O 1
ATOM 986 N N . ILE A 1 125 ? -4.625 0.685 6.924 1.00 96.62 125 ILE A N 1
ATOM 987 C CA . ILE A 1 125 ? -4.269 1.929 6.246 1.00 96.62 125 ILE A CA 1
ATOM 988 C C . ILE A 1 125 ? -3.676 1.570 4.895 1.00 96.62 125 ILE A C 1
ATOM 990 O O . ILE A 1 125 ? -2.738 0.775 4.825 1.00 96.62 125 ILE A O 1
ATOM 994 N N . TYR A 1 126 ? -4.174 2.184 3.825 1.00 94.69 126 TYR A N 1
ATOM 995 C CA . TYR A 1 126 ? -3.522 2.095 2.529 1.00 94.69 126 TYR A CA 1
ATOM 996 C C . TYR A 1 126 ? -3.326 3.466 1.887 1.00 94.69 126 TYR A C 1
ATOM 998 O O . TYR A 1 126 ? -4.242 4.268 1.702 1.00 94.69 126 TYR A O 1
ATOM 1006 N N . GLY A 1 127 ? -2.064 3.711 1.564 1.00 92.19 127 GLY A N 1
ATOM 1007 C CA . GLY A 1 127 ? -1.568 4.859 0.848 1.00 92.19 127 GLY A CA 1
ATOM 1008 C C . GLY A 1 127 ? -1.783 4.736 -0.648 1.00 92.19 127 GLY A C 1
ATOM 1009 O O . GLY A 1 127 ? -1.568 3.671 -1.224 1.00 92.19 127 GLY A O 1
ATOM 1010 N N . HIS A 1 128 ? -2.116 5.838 -1.300 1.00 85.56 128 HIS A N 1
ATOM 1011 C CA . HIS A 1 128 ? -2.129 5.950 -2.758 1.00 85.56 128 HIS A CA 1
ATOM 1012 C C . HIS A 1 128 ? -1.575 7.314 -3.189 1.00 85.56 128 HIS A C 1
ATOM 1014 O O . HIS A 1 128 ? -1.445 8.196 -2.346 1.00 85.56 128 HIS A O 1
ATOM 1020 N N . SER A 1 129 ? -1.271 7.476 -4.487 1.00 86.31 129 SER A N 1
ATOM 1021 C CA . SER A 1 129 ? -0.612 8.634 -5.145 1.00 86.31 129 SER A CA 1
ATOM 1022 C C . SER A 1 129 ? 0.871 8.494 -5.447 1.00 86.31 129 SER A C 1
ATOM 1024 O O . SER A 1 129 ? 1.358 9.210 -6.318 1.00 86.31 129 SER A O 1
ATOM 1026 N N . SER A 1 130 ? 1.606 7.606 -4.777 1.00 84.88 130 SER A N 1
ATOM 1027 C CA . SER A 1 130 ? 2.999 7.372 -5.170 1.00 84.88 130 SER A CA 1
ATOM 1028 C C . SER A 1 130 ? 3.116 6.774 -6.568 1.00 84.88 130 SER A C 1
ATOM 1030 O O . SER A 1 130 ? 4.193 6.818 -7.151 1.00 84.88 130 SER A O 1
ATOM 1032 N N . HIS A 1 131 ? 2.042 6.144 -7.063 1.00 87.31 131 HIS A N 1
ATOM 1033 C CA . HIS A 1 131 ? 2.010 5.276 -8.250 1.00 87.31 131 HIS A CA 1
ATOM 1034 C C . HIS A 1 131 ? 2.959 4.060 -8.165 1.00 87.31 131 HIS A C 1
ATOM 1036 O O . HIS A 1 131 ? 2.893 3.144 -8.973 1.00 87.31 131 HIS A O 1
ATOM 1042 N N . HIS A 1 132 ? 3.756 3.981 -7.099 1.00 89.19 13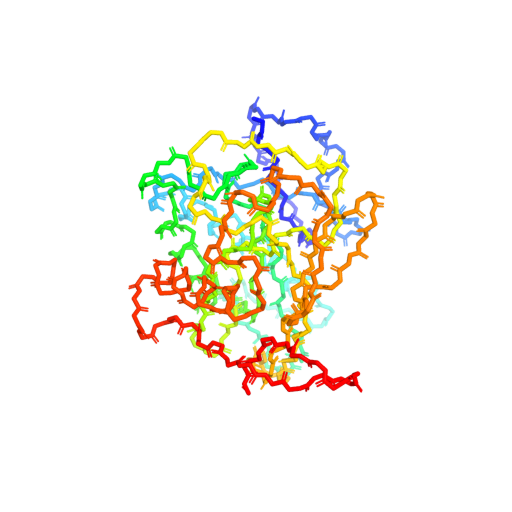2 HIS A N 1
ATOM 1043 C CA . HIS A 1 132 ? 4.653 2.886 -6.769 1.00 89.19 132 HIS A CA 1
ATOM 1044 C C . HIS A 1 132 ? 4.117 2.062 -5.602 1.00 89.19 132 HIS A C 1
ATOM 1046 O O . HIS A 1 132 ? 3.618 2.627 -4.618 1.00 89.19 132 HIS A O 1
ATOM 1052 N N . VAL A 1 133 ? 4.306 0.742 -5.681 1.00 92.88 133 VAL A N 1
ATOM 1053 C CA . VAL A 1 133 ? 4.185 -0.145 -4.519 1.00 92.88 133 VAL A CA 1
ATOM 1054 C C . VAL A 1 133 ? 5.304 0.200 -3.542 1.00 92.88 133 VAL A C 1
ATOM 1056 O O . VAL A 1 133 ? 6.481 0.011 -3.849 1.00 92.88 133 VAL A O 1
ATOM 1059 N N . ARG A 1 134 ? 4.936 0.719 -2.371 1.00 94.06 134 ARG A N 1
ATOM 1060 C CA . ARG A 1 134 ? 5.869 1.042 -1.287 1.00 94.06 134 ARG A CA 1
ATOM 1061 C C . ARG A 1 134 ? 5.915 -0.064 -0.241 1.00 94.06 134 ARG A C 1
ATOM 1063 O O . ARG A 1 134 ? 5.202 -1.061 -0.336 1.00 94.06 134 ARG A O 1
ATOM 1070 N N . GLY A 1 135 ? 6.773 0.118 0.759 1.00 94.75 135 GLY A N 1
ATOM 1071 C CA . GLY A 1 135 ? 6.907 -0.831 1.850 1.00 94.75 135 GLY A CA 1
ATOM 1072 C C . GLY A 1 135 ? 5.606 -1.072 2.618 1.00 94.75 135 GLY A C 1
ATOM 1073 O O . GLY A 1 135 ? 4.713 -0.222 2.670 1.00 94.75 135 GLY A O 1
ATOM 1074 N N . LEU A 1 136 ? 5.535 -2.249 3.230 1.00 97.62 136 LEU A N 1
ATOM 1075 C CA . LEU A 1 136 ? 4.446 -2.696 4.079 1.00 97.62 136 LEU A CA 1
ATOM 1076 C C . LEU A 1 136 ? 4.906 -2.783 5.531 1.00 97.62 136 LEU A C 1
ATOM 1078 O O . LEU A 1 136 ? 6.044 -3.155 5.832 1.00 97.62 136 LEU A O 1
ATOM 1082 N N . GLU A 1 137 ? 3.995 -2.497 6.443 1.00 98.00 137 GLU A N 1
ATOM 1083 C CA . GLU A 1 137 ? 4.241 -2.572 7.874 1.00 98.00 137 GLU A CA 1
ATOM 1084 C C . GLU A 1 137 ? 3.090 -3.286 8.575 1.00 98.00 137 GLU A C 1
ATOM 1086 O O . GLU A 1 137 ? 1.928 -3.121 8.206 1.00 98.00 137 GLU A O 1
ATOM 1091 N N . LEU A 1 138 ? 3.439 -4.083 9.584 1.00 96.50 138 LEU A N 1
ATOM 1092 C CA . LEU A 1 138 ? 2.485 -4.654 10.521 1.00 96.50 138 LEU A CA 1
ATOM 1093 C C . LEU A 1 138 ? 2.702 -3.978 11.876 1.00 96.50 138 LEU A C 1
ATOM 1095 O O . LEU A 1 138 ? 3.725 -4.198 12.528 1.00 96.50 138 LEU A O 1
ATOM 1099 N N . HIS A 1 139 ? 1.755 -3.137 12.284 1.00 96.81 139 HIS A N 1
ATOM 1100 C CA . HIS A 1 139 ? 1.808 -2.402 13.549 1.00 96.81 139 HIS A CA 1
ATOM 1101 C C . HIS A 1 139 ? 0.618 -2.814 14.412 1.00 96.81 139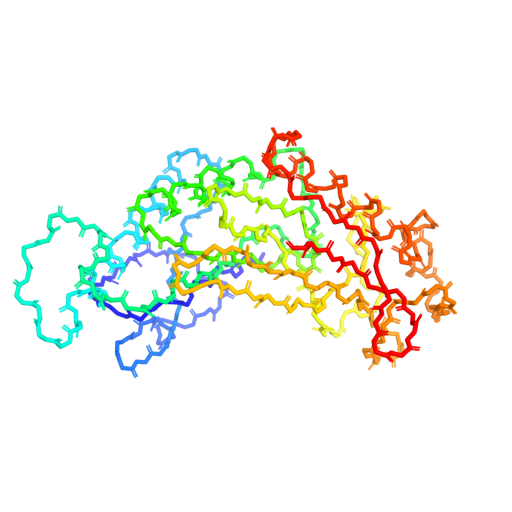 HIS A C 1
ATOM 1103 O O . HIS A 1 139 ? -0.521 -2.621 14.002 1.00 96.81 139 HIS A O 1
ATOM 1109 N N . HIS A 1 140 ? 0.878 -3.434 15.568 1.00 95.06 140 HIS A N 1
ATOM 1110 C CA . HIS A 1 140 ? -0.156 -4.048 16.419 1.00 95.06 140 HIS A CA 1
ATOM 1111 C C . HIS A 1 140 ? -1.126 -4.948 15.630 1.00 95.06 140 HIS A C 1
ATOM 1113 O O . HIS A 1 140 ? -2.342 -4.809 15.718 1.00 95.06 140 HIS A O 1
ATOM 1119 N N . ASP A 1 141 ? -0.562 -5.832 14.801 1.00 95.31 141 ASP A N 1
ATOM 1120 C CA . ASP A 1 141 ? -1.291 -6.753 13.916 1.00 95.31 141 ASP A CA 1
ATOM 1121 C C . ASP A 1 141 ? -2.193 -6.071 12.866 1.00 95.31 141 ASP A C 1
ATOM 1123 O O . ASP A 1 141 ? -2.954 -6.742 12.167 1.00 95.31 141 ASP A O 1
ATOM 1127 N N . ARG A 1 142 ? -2.081 -4.746 12.692 1.00 96.25 142 ARG A N 1
ATOM 1128 C CA . ARG A 1 142 ? -2.778 -3.965 11.662 1.00 96.25 142 ARG A CA 1
ATOM 1129 C C . ARG A 1 142 ? -1.878 -3.709 10.468 1.00 96.25 142 ARG A C 1
ATOM 1131 O O . ARG A 1 142 ? -0.705 -3.356 10.619 1.00 96.25 142 ARG A O 1
ATOM 1138 N N . LEU A 1 143 ? -2.437 -3.861 9.273 1.00 97.81 143 LEU A N 1
ATOM 1139 C CA . LEU A 1 143 ? -1.698 -3.674 8.030 1.00 97.81 143 LEU A CA 1
ATOM 1140 C C . LEU A 1 143 ? -1.617 -2.186 7.662 1.00 97.81 143 LEU A C 1
ATOM 1142 O O . LEU A 1 143 ? -2.629 -1.489 7.570 1.00 97.81 143 LEU A O 1
ATOM 1146 N N . ILE A 1 144 ? -0.402 -1.724 7.376 1.00 98.31 144 ILE A N 1
ATOM 1147 C CA . ILE A 1 144 ? -0.128 -0.431 6.752 1.00 98.31 144 ILE A CA 1
ATOM 1148 C C . ILE A 1 144 ? 0.517 -0.691 5.388 1.00 98.31 144 ILE A C 1
ATOM 1150 O O . ILE A 1 144 ? 1.601 -1.269 5.292 1.00 98.31 144 ILE A O 1
ATOM 1154 N N . ILE A 1 145 ? -0.131 -0.218 4.328 1.00 97.62 145 ILE A N 1
ATOM 1155 C CA . ILE A 1 145 ? 0.408 -0.177 2.967 1.00 97.62 145 ILE A CA 1
ATOM 1156 C C . ILE A 1 145 ? 0.825 1.271 2.703 1.00 97.62 145 ILE A C 1
ATOM 1158 O O . ILE A 1 145 ? -0.035 2.130 2.530 1.00 97.62 145 ILE A O 1
ATOM 1162 N N . TYR A 1 146 ? 2.124 1.592 2.666 1.00 96.19 146 TYR A N 1
ATOM 1163 C CA . TYR A 1 146 ? 2.549 2.993 2.481 1.00 96.19 146 TYR A CA 1
ATOM 1164 C C . TYR A 1 146 ? 2.257 3.544 1.082 1.00 96.19 146 TYR A C 1
ATOM 1166 O O . TYR A 1 146 ? 2.170 4.755 0.899 1.00 96.19 146 TYR A O 1
ATOM 1174 N N . GLY A 1 147 ? 2.081 2.671 0.102 1.00 94.50 147 GLY A N 1
ATOM 1175 C CA . GLY A 1 147 ? 1.722 3.010 -1.265 1.00 94.50 147 GLY A CA 1
ATOM 1176 C C . GLY A 1 147 ? 1.297 1.737 -1.971 1.00 94.50 147 GLY A C 1
ATOM 1177 O O . GLY A 1 147 ? 2.094 0.811 -2.082 1.00 94.50 147 GLY A O 1
ATOM 1178 N N . ALA A 1 148 ? 0.041 1.668 -2.399 1.00 93.31 148 ALA A N 1
ATOM 1179 C CA . ALA A 1 148 ? -0.513 0.493 -3.064 1.00 93.31 148 ALA A CA 1
ATOM 1180 C C . ALA A 1 148 ? -0.049 0.364 -4.528 1.00 93.31 148 ALA A C 1
ATOM 1182 O O . ALA A 1 148 ? -0.248 -0.676 -5.148 1.00 93.31 148 ALA A O 1
ATOM 1183 N N . GLY A 1 149 ? 0.590 1.398 -5.084 1.00 90.62 149 GLY A N 1
ATOM 1184 C CA . GLY A 1 149 ? 0.857 1.481 -6.517 1.00 90.62 149 GLY A CA 1
ATOM 1185 C C . GLY A 1 149 ? -0.430 1.481 -7.344 1.00 90.62 149 GLY A C 1
ATOM 1186 O O . GLY A 1 149 ? -1.528 1.651 -6.808 1.00 90.62 149 GLY A O 1
ATOM 1187 N N . ASP A 1 150 ? -0.285 1.283 -8.649 1.00 87.75 150 ASP A N 1
ATOM 1188 C CA . ASP A 1 150 ? -1.420 1.249 -9.569 1.00 87.75 150 ASP A CA 1
ATOM 1189 C C . ASP A 1 150 ? -1.784 -0.182 -9.958 1.00 87.75 150 ASP A C 1
ATOM 1191 O O . ASP A 1 150 ? -0.922 -0.985 -10.298 1.00 87.75 150 ASP A O 1
ATOM 1195 N N . LEU A 1 151 ? -3.078 -0.503 -9.994 1.00 87.06 151 LEU A N 1
ATOM 1196 C CA . LEU A 1 151 ? -3.537 -1.701 -10.704 1.00 87.06 151 LEU A CA 1
ATOM 1197 C C . LEU A 1 151 ? -3.574 -1.459 -12.221 1.00 87.06 151 LEU A C 1
ATOM 1199 O O . LEU A 1 151 ? -3.214 -2.334 -13.006 1.00 87.06 151 LEU A O 1
ATOM 1203 N N . VAL A 1 152 ? -4.036 -0.270 -12.613 1.00 85.62 152 VAL A N 1
ATOM 1204 C CA . VAL A 1 152 ? -4.193 0.184 -13.997 1.00 85.62 152 VAL A CA 1
ATOM 1205 C C . VAL A 1 152 ? -3.764 1.644 -14.067 1.00 85.62 152 VAL A C 1
ATOM 1207 O O . VAL A 1 152 ? -4.176 2.432 -13.217 1.00 85.62 152 VAL A O 1
ATOM 1210 N N . ASN A 1 153 ? -2.993 2.006 -15.089 1.00 80.81 153 ASN A N 1
ATOM 1211 C CA . ASN A 1 153 ? -2.727 3.394 -15.461 1.00 80.81 153 ASN A CA 1
ATOM 1212 C C . ASN A 1 153 ? -2.533 3.510 -16.982 1.00 80.81 153 ASN A C 1
ATOM 1214 O O . ASN A 1 153 ? -2.384 2.509 -17.680 1.00 80.81 153 ASN A O 1
ATOM 1218 N N . ASP A 1 154 ? -2.579 4.735 -17.493 1.00 78.31 154 ASP A N 1
ATOM 1219 C CA . ASP A 1 154 ? -2.409 5.100 -18.904 1.00 78.31 154 ASP A CA 1
ATOM 1220 C C . ASP A 1 154 ? -1.006 5.655 -19.221 1.00 78.31 154 ASP A C 1
ATOM 1222 O O . ASP A 1 154 ? -0.766 6.173 -20.310 1.00 78.31 154 ASP A O 1
ATOM 1226 N N . TYR A 1 155 ? -0.059 5.492 -18.296 1.00 74.56 155 TYR A N 1
ATOM 1227 C CA . TYR A 1 155 ? 1.305 6.028 -18.355 1.00 74.56 155 TYR A CA 1
ATOM 1228 C C . TYR A 1 155 ? 2.339 4.934 -18.679 1.00 74.56 155 TYR A C 1
ATOM 1230 O O . TYR A 1 155 ? 3.419 4.877 -18.091 1.00 74.56 155 TYR A O 1
ATOM 1238 N N . GLU A 1 156 ? 2.018 4.029 -19.610 1.00 76.69 156 GLU A N 1
ATOM 1239 C CA . GLU A 1 156 ? 2.951 2.980 -20.041 1.00 76.69 156 GLU A CA 1
ATOM 1240 C C . GLU A 1 156 ? 4.263 3.594 -20.560 1.00 76.69 156 GLU A C 1
ATOM 1242 O O . GLU A 1 156 ? 4.259 4.369 -21.515 1.00 76.69 156 GLU A O 1
ATOM 1247 N N . GLY A 1 157 ? 5.386 3.242 -19.925 1.00 69.81 157 GLY A N 1
ATOM 1248 C CA . GLY A 1 157 ? 6.708 3.775 -20.269 1.00 69.81 157 GLY A CA 1
ATOM 1249 C C . GLY A 1 157 ? 7.001 5.175 -19.718 1.00 69.81 157 GLY A C 1
ATOM 1250 O O . GLY A 1 157 ? 7.988 5.780 -20.123 1.00 69.81 157 GLY A O 1
ATOM 1251 N N . PHE A 1 158 ? 6.171 5.709 -18.814 1.00 76.50 158 PHE A N 1
ATOM 1252 C CA . PHE A 1 158 ? 6.518 6.931 -18.095 1.00 76.50 158 PHE A CA 1
ATOM 1253 C C . PHE A 1 158 ? 7.708 6.684 -17.164 1.00 76.50 158 PHE A C 1
ATOM 1255 O O . PHE A 1 158 ? 7.690 5.774 -16.335 1.00 76.50 158 PHE A O 1
ATOM 1262 N N . GLU A 1 159 ? 8.714 7.543 -17.284 1.00 73.19 159 GLU A N 1
ATOM 1263 C CA . GLU A 1 159 ? 9.916 7.533 -16.462 1.00 73.19 159 GLU A CA 1
ATOM 1264 C C . GLU A 1 159 ? 10.002 8.839 -15.677 1.00 73.19 159 GLU A C 1
ATOM 1266 O O . GLU A 1 159 ? 9.884 9.932 -16.239 1.00 73.19 159 GLU A O 1
ATOM 1271 N N . ASN A 1 160 ? 10.240 8.726 -14.373 1.00 77.44 160 ASN A N 1
ATOM 1272 C CA . ASN A 1 160 ? 10.607 9.860 -13.544 1.00 77.44 160 ASN A CA 1
ATOM 1273 C C . ASN A 1 160 ? 12.104 9.755 -13.198 1.00 77.44 160 ASN A C 1
ATOM 1275 O O . ASN A 1 160 ? 12.513 8.751 -12.608 1.00 77.44 160 ASN A O 1
ATOM 1279 N N . PRO A 1 161 ? 12.932 10.756 -13.552 1.00 75.38 161 PRO A N 1
ATOM 1280 C CA . PRO A 1 161 ? 14.354 10.736 -13.225 1.00 75.38 161 PRO A CA 1
ATOM 1281 C C . PRO A 1 161 ? 14.594 10.537 -11.724 1.00 75.38 161 PRO A C 1
ATOM 1283 O O . PRO A 1 161 ? 14.014 11.248 -10.898 1.00 75.38 161 PRO A O 1
ATOM 1286 N N . GLY A 1 162 ? 15.475 9.599 -11.375 1.00 76.06 162 GLY A N 1
ATOM 1287 C CA . GLY A 1 162 ? 15.783 9.234 -9.990 1.00 76.06 162 GLY A CA 1
ATOM 1288 C C . GLY A 1 162 ? 15.000 8.035 -9.444 1.00 76.06 162 GLY A C 1
ATOM 1289 O O . GLY A 1 162 ? 15.299 7.596 -8.330 1.00 76.06 162 GLY A O 1
ATOM 1290 N N . ASP A 1 163 ? 14.034 7.489 -10.196 1.00 76.69 163 ASP A N 1
ATOM 1291 C CA . ASP A 1 163 ? 13.300 6.282 -9.802 1.00 76.69 163 ASP A CA 1
ATOM 1292 C C . ASP A 1 163 ? 13.847 4.971 -10.408 1.00 76.69 163 ASP A C 1
ATOM 1294 O O . ASP A 1 163 ? 13.261 3.906 -10.218 1.00 76.69 163 ASP A O 1
ATOM 1298 N N . GLU A 1 164 ? 15.012 4.996 -11.062 1.00 76.44 164 GLU A N 1
ATOM 1299 C CA . GLU A 1 164 ? 15.612 3.848 -11.773 1.00 76.44 164 GLU A CA 1
ATOM 1300 C C . GLU A 1 164 ? 15.989 2.674 -10.847 1.00 76.44 164 GLU A C 1
ATOM 1302 O O . GLU A 1 164 ? 16.343 1.582 -11.288 1.00 76.44 164 GLU A O 1
ATOM 1307 N N . LEU A 1 165 ? 15.958 2.891 -9.532 1.00 74.62 165 LEU A N 1
ATOM 1308 C CA . LEU A 1 165 ? 16.227 1.865 -8.524 1.00 74.62 165 LEU A CA 1
ATOM 1309 C C . LEU A 1 165 ? 14.950 1.215 -7.975 1.00 74.62 165 LEU A C 1
ATOM 1311 O O . LEU A 1 165 ? 15.045 0.260 -7.194 1.00 74.62 165 LEU A O 1
ATOM 1315 N N . PHE A 1 166 ? 13.769 1.711 -8.353 1.00 81.62 166 PHE A N 1
ATOM 1316 C CA . PHE A 1 166 ? 12.491 1.231 -7.842 1.00 81.62 166 PHE A CA 1
ATOM 1317 C C . PHE A 1 166 ? 11.746 0.373 -8.862 1.00 81.62 166 PHE A C 1
ATOM 1319 O O . PHE A 1 166 ? 11.946 0.446 -10.071 1.00 81.62 166 PHE A O 1
ATOM 1326 N N . SER A 1 167 ? 10.889 -0.508 -8.348 1.00 83.31 167 SER A N 1
ATOM 1327 C CA . SER A 1 167 ? 10.064 -1.361 -9.195 1.00 83.31 167 SER A CA 1
ATOM 1328 C C . SER A 1 167 ? 8.971 -0.539 -9.890 1.00 83.31 167 SER A C 1
ATOM 1330 O O . SER A 1 167 ? 8.205 0.123 -9.188 1.00 83.31 167 SER A O 1
ATOM 1332 N N . PRO A 1 168 ? 8.797 -0.675 -11.218 1.00 81.44 168 PRO A N 1
ATOM 1333 C CA . PRO A 1 168 ? 7.702 -0.032 -11.946 1.00 81.44 168 PRO A CA 1
ATOM 1334 C C . PRO A 1 168 ? 6.384 -0.808 -11.884 1.00 81.44 168 PRO A C 1
ATOM 1336 O O . PRO A 1 168 ? 5.390 -0.421 -12.492 1.00 81.44 168 PRO A O 1
ATOM 1339 N N . PHE A 1 169 ? 6.380 -1.956 -11.209 1.00 88.44 169 PHE A N 1
ATOM 1340 C CA . PHE A 1 169 ? 5.207 -2.811 -11.113 1.00 88.44 169 PHE A CA 1
ATOM 1341 C C . PHE A 1 169 ? 4.249 -2.355 -10.022 1.00 88.44 169 PHE A C 1
ATOM 1343 O O . PHE A 1 169 ? 4.651 -2.000 -8.910 1.00 88.44 169 PHE A O 1
ATOM 1350 N N . GLY A 1 170 ? 2.969 -2.449 -10.355 1.00 90.38 170 GLY A N 1
ATOM 1351 C CA . GLY A 1 170 ? 1.861 -2.363 -9.428 1.00 90.38 170 GLY A CA 1
ATOM 1352 C C . GLY A 1 170 ? 1.547 -3.702 -8.772 1.00 90.38 170 GLY A C 1
ATOM 1353 O O . GLY A 1 170 ? 2.232 -4.708 -8.981 1.00 90.38 170 GLY A O 1
ATOM 1354 N N . SER A 1 171 ? 0.475 -3.746 -7.986 1.00 92.69 171 SER A N 1
ATOM 1355 C CA . SER A 1 171 ? -0.016 -4.996 -7.407 1.00 92.69 171 SER A CA 1
ATOM 1356 C C . SER A 1 171 ? -1.513 -4.928 -7.141 1.00 92.69 171 SER A C 1
ATOM 1358 O O . SER A 1 171 ? -2.036 -3.906 -6.707 1.00 92.69 171 SER A O 1
ATOM 1360 N N . LEU A 1 172 ? -2.199 -6.051 -7.334 1.00 93.94 172 LEU A N 1
ATOM 1361 C CA . LEU A 1 172 ? -3.494 -6.295 -6.709 1.00 93.94 172 LEU A CA 1
ATOM 1362 C C . LEU A 1 172 ? -3.251 -6.831 -5.291 1.00 93.94 172 LEU A C 1
ATOM 1364 O O . LEU A 1 172 ? -2.396 -7.699 -5.101 1.00 93.94 172 LEU A O 1
ATOM 1368 N N . PHE A 1 173 ? -3.985 -6.307 -4.310 1.00 94.75 173 PHE A N 1
ATOM 1369 C CA . PHE A 1 173 ? -3.924 -6.721 -2.907 1.00 94.75 173 PHE A CA 1
ATOM 1370 C C . PHE A 1 173 ? -5.223 -7.434 -2.535 1.00 94.75 173 PHE A C 1
ATOM 1372 O O . PHE A 1 173 ? -6.308 -6.886 -2.715 1.00 94.75 173 PHE A O 1
ATOM 1379 N N . VAL A 1 174 ? -5.104 -8.645 -2.003 1.00 94.12 174 VAL A N 1
ATOM 1380 C CA . VAL A 1 174 ? -6.197 -9.427 -1.423 1.00 94.12 174 VAL A CA 1
ATOM 1381 C C . VAL A 1 174 ? -5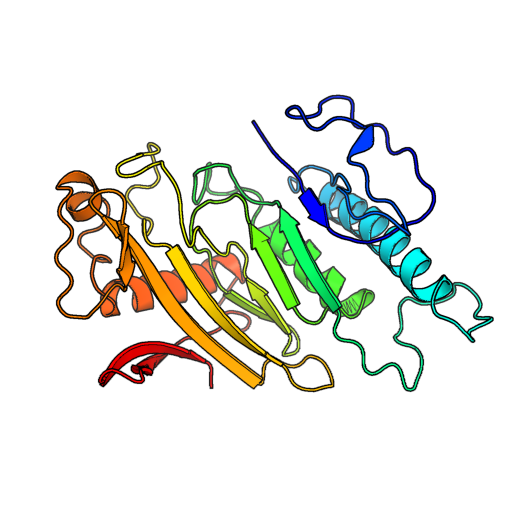.920 -9.505 0.070 1.00 94.12 174 VAL A C 1
ATOM 1383 O O . VAL A 1 174 ? -4.953 -10.145 0.474 1.00 94.12 174 VAL A O 1
ATOM 1386 N N . VAL A 1 175 ? -6.699 -8.778 0.868 1.00 95.25 175 VAL A N 1
ATOM 1387 C CA . VAL A 1 175 ? -6.473 -8.621 2.310 1.00 95.25 175 VAL A CA 1
ATOM 1388 C C . VAL A 1 175 ? -7.638 -9.234 3.063 1.00 95.25 175 VAL A C 1
ATOM 1390 O O . VAL A 1 175 ? -8.771 -8.779 2.909 1.00 95.25 175 VAL A O 1
ATOM 1393 N N . ASP A 1 176 ? -7.340 -10.206 3.915 1.00 92.69 176 ASP A N 1
ATOM 1394 C CA . ASP A 1 176 ? -8.303 -10.785 4.841 1.00 92.69 176 ASP A CA 1
ATOM 1395 C C . ASP A 1 176 ? -8.014 -10.274 6.249 1.00 92.69 176 ASP A C 1
ATOM 1397 O O . ASP A 1 176 ? -6.881 -10.336 6.738 1.00 92.69 176 ASP A O 1
ATOM 1401 N N . LEU A 1 177 ? -9.052 -9.768 6.910 1.00 89.31 177 LEU A N 1
ATOM 1402 C CA . LEU A 1 177 ? -8.984 -9.267 8.278 1.00 89.31 177 LEU A CA 1
ATOM 1403 C C . LEU A 1 177 ? -9.884 -10.110 9.179 1.00 89.31 177 LEU A C 1
ATOM 1405 O O . LEU A 1 177 ? -10.985 -10.509 8.797 1.00 89.31 177 LEU A O 1
ATOM 1409 N N . THR A 1 178 ? -9.435 -10.339 10.408 1.00 88.31 178 THR A N 1
ATOM 1410 C CA . THR A 1 178 ? -10.298 -10.864 11.476 1.00 88.31 178 THR A CA 1
ATOM 1411 C C . THR A 1 178 ? -11.387 -9.848 11.838 1.00 88.31 178 THR A C 1
ATOM 1413 O O . THR A 1 178 ? -11.272 -8.661 11.528 1.00 88.31 178 THR A O 1
ATOM 1416 N N . SER A 1 179 ? -12.430 -10.277 12.558 1.00 81.75 179 SER A N 1
ATOM 1417 C CA . SER A 1 179 ? -13.495 -9.373 13.031 1.00 81.75 179 SER A CA 1
ATOM 1418 C C . SER A 1 179 ? -12.991 -8.241 13.923 1.00 81.75 179 SER A C 1
ATOM 1420 O O . SER A 1 179 ? -13.642 -7.203 14.021 1.00 81.75 179 SER A O 1
ATOM 1422 N N . ASP A 1 180 ? -11.842 -8.448 14.565 1.00 81.31 180 ASP A N 1
ATOM 1423 C CA . ASP A 1 180 ? -11.214 -7.458 15.428 1.00 81.31 180 ASP A CA 1
ATOM 1424 C C . ASP A 1 180 ? -10.269 -6.539 14.657 1.00 81.31 180 ASP A C 1
ATOM 1426 O O . ASP A 1 180 ? -9.765 -5.601 15.260 1.00 81.31 180 ASP A O 1
ATOM 1430 N N . GLY A 1 181 ? -10.037 -6.776 13.359 1.00 84.75 181 GLY A N 1
ATOM 1431 C CA . GLY A 1 181 ? -9.198 -5.956 12.479 1.00 84.75 181 GLY A CA 1
ATOM 1432 C C . GLY A 1 181 ? -7.760 -6.431 12.293 1.00 84.75 181 GLY A C 1
ATOM 1433 O O . GLY A 1 181 ? -7.000 -5.776 11.589 1.00 84.75 181 GLY A O 1
ATOM 1434 N N . ASN A 1 182 ? -7.364 -7.547 12.917 1.00 93.12 182 ASN A N 1
ATOM 1435 C CA . ASN A 1 182 ? -6.013 -8.086 12.742 1.00 93.12 182 ASN A CA 1
ATOM 1436 C C . ASN A 1 182 ? -5.873 -8.635 11.327 1.00 93.12 182 ASN A C 1
ATOM 1438 O O . ASN A 1 182 ? -6.810 -9.279 10.840 1.00 93.12 182 ASN A O 1
ATOM 1442 N N . LEU A 1 183 ? -4.708 -8.436 10.713 1.00 95.69 183 LEU A N 1
ATOM 1443 C CA . LEU A 1 183 ? -4.359 -9.072 9.452 1.00 95.69 183 LEU A CA 1
ATOM 1444 C C . LEU A 1 183 ? -4.388 -10.592 9.631 1.00 95.69 183 LEU A C 1
ATOM 1446 O O . LEU A 1 183 ? -3.616 -11.137 10.415 1.00 95.69 183 LEU A O 1
ATOM 1450 N N . PHE A 1 184 ? -5.300 -11.254 8.920 1.00 94.19 184 PHE A N 1
ATOM 1451 C CA . PHE A 1 184 ? -5.385 -12.710 8.886 1.00 94.19 184 PHE A CA 1
ATOM 1452 C C . PHE A 1 184 ? -4.536 -13.277 7.754 1.00 94.19 184 PHE A C 1
ATOM 1454 O O . PHE A 1 184 ? -3.783 -14.205 7.982 1.00 94.19 184 PHE A O 1
ATOM 1461 N N . SER A 1 185 ? -4.641 -12.703 6.555 1.00 95.75 185 SER A N 1
ATOM 1462 C CA . SER A 1 185 ? -3.790 -13.058 5.421 1.00 95.75 185 SER A CA 1
ATOM 1463 C C . SER A 1 185 ? -3.691 -11.912 4.424 1.00 95.75 185 SER A C 1
ATOM 1465 O O . SER A 1 185 ? -4.584 -11.068 4.312 1.00 95.75 185 SER A O 1
ATOM 1467 N N . LEU A 1 186 ? -2.591 -11.882 3.673 1.00 97.12 186 LEU A N 1
ATOM 1468 C CA . LEU A 1 186 ? -2.406 -10.968 2.548 1.00 97.12 186 LEU A CA 1
ATOM 1469 C C . LEU A 1 186 ? -1.875 -11.735 1.339 1.00 97.12 186 LEU A C 1
ATOM 1471 O O . LEU A 1 186 ? -0.831 -12.378 1.420 1.00 97.12 186 LEU A O 1
ATOM 1475 N N . GLY A 1 187 ? -2.553 -11.592 0.204 1.00 95.81 187 GLY A N 1
ATOM 1476 C CA . GLY A 1 187 ? -2.068 -11.958 -1.122 1.00 95.81 187 GLY A CA 1
ATOM 1477 C C . GLY A 1 187 ? -1.737 -10.714 -1.945 1.00 95.81 187 GLY A C 1
ATOM 1478 O O . GLY A 1 187 ? -2.567 -9.826 -2.114 1.00 95.81 187 GLY A O 1
ATOM 1479 N N . MET A 1 188 ? -0.529 -10.658 -2.490 1.00 95.31 188 MET A N 1
ATOM 1480 C CA . MET A 1 188 ? -0.073 -9.630 -3.420 1.00 95.31 188 MET A CA 1
ATOM 1481 C C . MET A 1 188 ? 0.210 -10.258 -4.777 1.00 95.31 188 MET A C 1
ATOM 1483 O O . MET A 1 188 ? 1.128 -11.069 -4.930 1.00 95.31 188 MET A O 1
ATOM 1487 N N . ILE A 1 189 ? -0.580 -9.859 -5.767 1.00 93.81 189 ILE A N 1
ATOM 1488 C CA . ILE A 1 189 ? -0.474 -10.317 -7.147 1.00 93.81 189 ILE A CA 1
ATOM 1489 C C . ILE A 1 189 ? 0.180 -9.182 -7.939 1.00 93.81 189 ILE A C 1
ATOM 1491 O O . ILE A 1 189 ? -0.500 -8.192 -8.214 1.00 93.81 189 ILE A O 1
ATOM 1495 N N . PRO A 1 190 ? 1.475 -9.272 -8.291 1.00 92.19 190 PRO A N 1
ATOM 1496 C CA . PRO A 1 190 ? 2.156 -8.165 -8.945 1.00 92.19 190 PRO A CA 1
ATOM 1497 C C . PRO A 1 190 ? 1.652 -8.000 -10.380 1.00 92.19 190 PRO A C 1
ATOM 1499 O O . PRO A 1 190 ? 1.502 -8.984 -11.112 1.00 92.19 190 PRO A O 1
ATOM 1502 N N . MET A 1 191 ? 1.400 -6.758 -10.778 1.00 90.81 191 MET A N 1
ATOM 1503 C CA . MET A 1 191 ? 0.780 -6.394 -12.051 1.00 90.81 191 MET A CA 1
ATOM 1504 C C . MET A 1 191 ? 1.626 -5.358 -12.786 1.00 90.81 191 MET A C 1
ATOM 1506 O O . MET A 1 191 ? 2.355 -4.579 -12.177 1.00 90.81 191 MET A O 1
ATOM 1510 N N . PHE A 1 192 ? 1.517 -5.330 -14.108 1.00 88.50 192 PHE A N 1
ATOM 1511 C CA . PHE A 1 192 ? 2.163 -4.325 -14.942 1.00 88.50 192 PHE A CA 1
ATOM 1512 C C . PHE A 1 192 ? 1.323 -4.013 -16.177 1.00 88.50 192 PHE A C 1
ATOM 1514 O O . PHE A 1 192 ? 0.547 -4.856 -16.635 1.00 88.50 192 PHE A O 1
ATOM 1521 N N . MET A 1 193 ? 1.481 -2.800 -16.704 1.00 87.69 193 MET A N 1
ATOM 1522 C CA . MET A 1 193 ? 0.914 -2.401 -17.990 1.00 87.69 193 MET A CA 1
ATOM 1523 C C . MET A 1 193 ? 1.876 -2.790 -19.111 1.00 87.69 193 MET A C 1
ATOM 1525 O O . MET A 1 193 ? 3.079 -2.551 -19.014 1.00 87.69 193 MET A O 1
ATOM 1529 N N . ASP A 1 194 ? 1.348 -3.440 -20.145 1.00 87.50 194 ASP A N 1
ATOM 1530 C CA . ASP A 1 194 ? 2.116 -3.829 -21.324 1.00 87.50 194 ASP A CA 1
ATOM 1531 C C . ASP A 1 194 ? 1.236 -3.845 -22.571 1.00 87.50 194 ASP A C 1
ATOM 1533 O O . ASP A 1 194 ? 0.253 -4.593 -22.647 1.00 87.50 194 ASP A O 1
ATOM 1537 N N . ARG A 1 195 ? 1.590 -3.020 -23.561 1.00 89.31 195 ARG A N 1
ATOM 1538 C CA . ARG A 1 195 ? 0.762 -2.735 -24.737 1.00 89.31 195 ARG A CA 1
ATOM 1539 C C . ARG A 1 195 ? -0.641 -2.268 -24.341 1.00 89.31 195 ARG A C 1
ATOM 1541 O O . ARG A 1 195 ? -1.631 -2.723 -24.923 1.00 89.31 195 ARG A O 1
ATOM 1548 N N . LEU A 1 196 ? -0.714 -1.398 -23.331 1.00 86.31 196 LEU A N 1
ATOM 1549 C CA . LEU A 1 196 ? -1.944 -0.861 -22.739 1.00 86.31 196 LEU A CA 1
ATOM 1550 C C . LEU A 1 196 ? -2.885 -1.953 -22.208 1.00 86.31 196 LEU A C 1
ATOM 1552 O O . LEU A 1 196 ? -4.110 -1.823 -22.241 1.00 86.31 196 LEU A O 1
ATOM 1556 N N . ARG A 1 197 ? -2.315 -3.062 -21.725 1.00 89.56 197 ARG A N 1
ATOM 1557 C CA . ARG A 1 197 ? -3.053 -4.159 -21.092 1.00 89.56 197 ARG A CA 1
ATOM 1558 C C . ARG A 1 197 ? -2.474 -4.455 -19.726 1.00 89.56 197 ARG A C 1
ATOM 1560 O O . ARG A 1 197 ? -1.266 -4.592 -19.573 1.00 89.56 197 ARG A O 1
ATOM 1567 N N . VAL A 1 198 ? -3.365 -4.639 -18.762 1.00 91.50 198 VAL A N 1
ATOM 1568 C CA . VAL A 1 198 ? -3.013 -5.118 -17.428 1.00 91.50 198 VAL A CA 1
ATOM 1569 C C . VAL A 1 198 ? -2.578 -6.579 -17.536 1.00 91.50 198 VAL A C 1
ATOM 1571 O O . VAL A 1 198 ? -3.329 -7.427 -18.025 1.00 91.50 198 VAL A O 1
ATOM 1574 N N . ARG A 1 199 ? -1.363 -6.886 -17.086 1.00 90.88 199 ARG A N 1
ATOM 1575 C CA . ARG A 1 199 ? -0.787 -8.235 -17.086 1.00 90.88 199 ARG A CA 1
ATOM 1576 C C . ARG A 1 199 ? -0.254 -8.582 -15.705 1.00 90.88 199 ARG A C 1
ATOM 1578 O O . ARG A 1 199 ? 0.270 -7.729 -14.998 1.00 90.88 199 ARG A O 1
ATOM 1585 N N . ARG A 1 200 ? -0.351 -9.859 -15.336 1.00 91.25 200 ARG A N 1
ATOM 1586 C CA . ARG A 1 200 ? 0.281 -10.390 -14.125 1.00 91.25 200 ARG A CA 1
ATOM 1587 C C . ARG A 1 200 ? 1.774 -10.600 -14.370 1.00 91.25 200 ARG A C 1
ATOM 1589 O O . ARG A 1 200 ? 2.162 -11.144 -15.409 1.00 91.25 200 ARG A O 1
ATOM 1596 N N . LEU A 1 201 ? 2.609 -10.190 -13.421 1.00 90.12 201 LEU A N 1
ATOM 1597 C CA . LEU A 1 201 ? 4.023 -10.544 -13.411 1.00 90.12 201 LEU A CA 1
ATOM 1598 C C . LEU A 1 201 ? 4.161 -11.994 -12.940 1.00 90.12 201 LEU A C 1
ATOM 1600 O O . LEU A 1 201 ? 3.753 -12.362 -11.840 1.00 90.12 201 LEU A O 1
ATOM 1604 N N . THR A 1 202 ? 4.738 -12.811 -13.804 1.00 88.44 202 THR A N 1
ATOM 1605 C CA . THR A 1 202 ? 4.933 -14.248 -13.637 1.00 88.44 202 THR A CA 1
ATOM 1606 C C . THR A 1 202 ? 6.424 -14.550 -13.604 1.00 88.44 202 THR A C 1
ATOM 1608 O O . THR A 1 202 ? 7.261 -13.683 -13.874 1.00 88.44 202 THR A O 1
ATOM 1611 N N . THR A 1 203 ? 6.782 -15.798 -13.320 1.00 82.81 203 THR A N 1
ATOM 1612 C CA . THR A 1 203 ? 8.172 -16.260 -13.484 1.00 82.81 203 THR A CA 1
ATOM 1613 C C . THR A 1 203 ? 8.681 -16.215 -14.932 1.00 82.81 203 THR A C 1
ATOM 1615 O O . THR A 1 203 ? 9.891 -16.181 -15.137 1.00 82.81 203 THR A O 1
ATOM 1618 N N . SER A 1 204 ? 7.786 -16.192 -15.925 1.00 84.19 204 SER A N 1
ATOM 1619 C CA . SER A 1 204 ? 8.097 -16.233 -17.361 1.00 84.19 204 SER A CA 1
ATOM 1620 C C . SER A 1 204 ? 7.556 -15.023 -18.133 1.00 84.19 204 SER A C 1
ATOM 1622 O O . SER A 1 204 ? 7.432 -15.065 -19.359 1.00 84.19 204 SER A O 1
ATOM 1624 N N . SER A 1 205 ? 7.221 -13.930 -17.437 1.00 86.56 205 SER A N 1
ATOM 1625 C CA . SER A 1 205 ? 6.631 -12.754 -18.073 1.00 86.56 205 SER A CA 1
ATOM 1626 C C . SER A 1 205 ? 7.623 -12.103 -19.026 1.00 86.56 205 SER A C 1
ATOM 1628 O O . SER A 1 205 ? 8.733 -11.739 -18.650 1.00 86.56 205 SER A O 1
ATOM 1630 N N . TYR A 1 206 ? 7.175 -11.893 -20.261 1.00 85.62 206 TYR A N 1
ATOM 1631 C CA . TYR A 1 206 ? 7.844 -11.021 -21.213 1.00 85.62 206 TYR A CA 1
ATOM 1632 C C . TYR A 1 206 ? 7.174 -9.646 -21.201 1.00 85.62 206 TYR A C 1
ATOM 1634 O O . TYR A 1 206 ? 5.969 -9.549 -21.457 1.00 85.62 206 TYR A O 1
ATOM 1642 N N . ILE A 1 207 ? 7.967 -8.614 -20.917 1.00 85.94 207 ILE A N 1
ATOM 1643 C CA . ILE A 1 207 ? 7.589 -7.197 -20.976 1.00 85.94 207 ILE A CA 1
ATOM 1644 C C . ILE A 1 207 ? 7.989 -6.680 -22.355 1.00 85.94 207 ILE A C 1
ATOM 1646 O O . ILE A 1 207 ? 9.141 -6.865 -22.742 1.00 85.94 207 ILE A O 1
ATOM 1650 N N . HIS A 1 208 ? 7.080 -6.060 -23.107 1.00 85.12 208 HIS A N 1
ATOM 1651 C CA . HIS A 1 208 ? 7.336 -5.591 -24.469 1.00 85.12 208 HIS A CA 1
ATOM 1652 C C . HIS A 1 208 ? 8.213 -4.337 -24.523 1.00 85.12 208 HIS A C 1
ATOM 1654 O O . HIS A 1 208 ? 9.114 -4.281 -25.364 1.00 85.12 208 HIS A O 1
ATOM 1660 N N . SER A 1 209 ? 7.970 -3.363 -23.642 1.00 81.81 209 SER A N 1
ATOM 1661 C CA . SER A 1 209 ? 8.730 -2.107 -23.597 1.00 81.81 209 SER A CA 1
ATOM 1662 C C . SER A 1 209 ? 10.195 -2.366 -23.202 1.00 81.81 209 SER A C 1
ATOM 1664 O O . SER A 1 209 ? 10.454 -2.959 -22.148 1.00 81.81 209 SER A O 1
ATOM 1666 N N . PRO A 1 210 ? 11.173 -1.972 -24.041 1.00 80.62 210 PRO A N 1
ATOM 1667 C CA . PRO A 1 210 ? 12.585 -1.963 -23.664 1.00 80.62 210 PRO A CA 1
ATOM 1668 C C . PRO A 1 210 ? 12.876 -1.125 -22.420 1.00 80.62 210 PRO A C 1
ATOM 1670 O O . PRO A 1 210 ? 13.682 -1.548 -21.596 1.00 80.62 210 PRO A O 1
ATOM 1673 N N . GLU A 1 211 ? 12.186 0.001 -22.278 1.00 77.50 211 GLU A N 1
ATOM 1674 C CA . GLU A 1 211 ? 12.307 0.963 -21.182 1.00 77.50 211 GLU A CA 1
ATOM 1675 C C . GLU A 1 211 ? 11.921 0.297 -19.857 1.00 77.50 211 GLU A C 1
ATOM 1677 O O . GLU A 1 211 ? 12.757 0.145 -18.969 1.00 77.50 211 GLU A O 1
ATOM 1682 N N . LEU A 1 212 ? 10.718 -0.287 -19.776 1.00 75.94 212 LEU A N 1
ATOM 1683 C CA . LEU A 1 212 ? 10.265 -1.030 -18.592 1.00 75.94 212 LEU A CA 1
ATOM 1684 C C . LEU A 1 212 ? 11.173 -2.224 -18.253 1.00 75.94 212 LEU A C 1
ATOM 1686 O O . LEU A 1 212 ? 11.373 -2.542 -17.080 1.00 75.94 212 LEU A O 1
ATOM 1690 N N . ARG A 1 213 ? 11.743 -2.902 -19.262 1.00 78.12 213 ARG A N 1
ATOM 1691 C CA . ARG A 1 213 ? 12.728 -3.975 -19.027 1.00 78.12 213 ARG A CA 1
ATOM 1692 C C . ARG A 1 213 ? 14.036 -3.443 -18.438 1.00 78.12 213 ARG A C 1
ATOM 1694 O O . ARG A 1 213 ? 14.656 -4.152 -17.644 1.00 78.12 213 ARG A O 1
ATOM 1701 N N . ALA A 1 214 ? 14.462 -2.251 -18.852 1.00 73.62 214 ALA A N 1
ATOM 1702 C CA . ALA A 1 214 ? 15.708 -1.613 -18.439 1.00 73.62 214 ALA A CA 1
ATOM 1703 C C . ALA A 1 214 ? 15.595 -0.899 -17.084 1.00 73.62 214 ALA A C 1
ATOM 1705 O O . ALA A 1 214 ? 16.579 -0.850 -16.352 1.00 73.62 214 ALA A O 1
ATOM 1706 N N . MET A 1 215 ? 14.405 -0.412 -16.727 1.00 66.88 215 MET A N 1
ATOM 1707 C CA . MET A 1 215 ? 14.150 0.342 -15.497 1.00 66.88 215 MET A CA 1
ATOM 1708 C C . MET A 1 215 ? 14.450 -0.442 -14.223 1.00 66.88 215 MET A C 1
ATOM 1710 O O . MET A 1 215 ? 14.807 0.161 -13.224 1.00 66.88 215 MET A O 1
ATOM 1714 N N . CYS A 1 216 ? 14.361 -1.777 -14.228 1.00 63.44 216 CYS A N 1
ATOM 1715 C CA . CYS A 1 216 ? 14.959 -2.545 -13.141 1.00 63.44 216 CYS A CA 1
ATOM 1716 C C . CYS A 1 216 ? 15.248 -4.011 -13.513 1.00 63.44 216 CYS A C 1
ATOM 1718 O O . CYS A 1 216 ? 14.433 -4.901 -13.238 1.00 63.44 216 CYS A O 1
ATOM 1720 N N . PRO A 1 217 ? 16.427 -4.326 -14.080 1.00 62.22 217 PRO A N 1
ATOM 1721 C CA . PRO A 1 217 ? 16.765 -5.692 -14.477 1.00 62.22 217 PRO A CA 1
ATOM 1722 C C . PRO A 1 217 ? 16.869 -6.652 -13.283 1.00 62.22 217 PRO A C 1
ATOM 1724 O O . PRO A 1 217 ? 16.730 -7.859 -13.453 1.00 62.22 217 PRO A O 1
ATOM 1727 N N . LEU A 1 218 ? 17.076 -6.131 -12.066 1.00 64.06 218 LEU A N 1
ATOM 1728 C CA . LEU A 1 218 ? 17.084 -6.925 -10.834 1.00 64.06 218 LEU A CA 1
ATOM 1729 C C . LEU A 1 218 ? 15.676 -7.323 -10.374 1.00 64.06 218 LEU A C 1
ATOM 1731 O O . LEU A 1 218 ? 15.531 -8.334 -9.680 1.00 64.06 218 LEU A O 1
ATOM 1735 N N . TYR A 1 219 ? 14.652 -6.541 -10.741 1.00 68.19 219 TYR A N 1
ATOM 1736 C CA . TYR A 1 219 ? 13.295 -6.690 -10.216 1.00 68.19 219 TYR A CA 1
ATOM 1737 C C . TYR A 1 219 ? 12.239 -7.102 -11.244 1.00 68.19 219 TYR A C 1
ATOM 1739 O O . TYR A 1 219 ? 11.127 -7.406 -10.832 1.00 68.19 219 TYR A O 1
ATOM 1747 N N . ASN A 1 220 ? 12.591 -7.237 -12.529 1.00 73.81 220 ASN A N 1
ATOM 1748 C CA . ASN A 1 220 ? 11.712 -7.617 -13.652 1.00 73.81 220 ASN A CA 1
ATOM 1749 C C . ASN A 1 220 ? 11.121 -9.049 -13.625 1.00 73.81 220 ASN A C 1
ATOM 1751 O O . ASN A 1 220 ? 10.624 -9.544 -14.634 1.00 73.81 220 ASN A O 1
ATOM 1755 N N . SER A 1 221 ? 11.163 -9.716 -12.477 1.00 84.19 221 SER A N 1
ATOM 1756 C CA . SER A 1 221 ? 10.589 -11.037 -12.231 1.00 84.19 221 SER A CA 1
ATOM 1757 C C . SER A 1 221 ? 9.872 -11.031 -10.890 1.00 84.19 221 SER A C 1
ATOM 1759 O O . SER A 1 221 ? 10.157 -10.201 -10.027 1.00 84.19 221 SER A O 1
ATOM 1761 N N . ILE A 1 222 ? 8.994 -12.002 -10.652 1.00 88.62 222 ILE A N 1
ATOM 1762 C CA . ILE A 1 222 ? 8.326 -12.112 -9.352 1.00 88.62 222 ILE A CA 1
ATOM 1763 C C . ILE A 1 222 ? 9.306 -12.280 -8.176 1.00 88.62 222 ILE A C 1
ATOM 1765 O O . ILE A 1 222 ? 9.076 -11.737 -7.098 1.00 88.62 222 ILE A O 1
ATOM 1769 N N . GLN A 1 223 ? 10.432 -12.974 -8.370 1.00 87.94 223 GLN A N 1
ATOM 1770 C CA . GLN A 1 223 ? 11.486 -13.102 -7.357 1.00 87.94 223 GLN A CA 1
ATOM 1771 C C . GLN A 1 223 ? 12.168 -11.762 -7.085 1.00 87.94 223 GLN A C 1
ATOM 1773 O O . GLN A 1 223 ? 12.527 -11.454 -5.949 1.00 87.94 223 GLN A O 1
ATOM 1778 N N . GLY A 1 224 ? 12.367 -10.981 -8.140 1.00 88.69 224 GLY A N 1
ATOM 1779 C CA . GLY A 1 224 ? 12.902 -9.641 -8.051 1.00 88.69 224 GLY A CA 1
ATOM 1780 C C . GLY A 1 224 ? 11.951 -8.702 -7.303 1.00 88.69 224 GLY A C 1
ATOM 1781 O O . GLY A 1 224 ? 12.335 -8.118 -6.292 1.00 88.69 224 GLY A O 1
ATOM 1782 N N . PHE A 1 225 ? 10.685 -8.654 -7.715 1.00 90.88 225 PHE A N 1
ATOM 1783 C CA . PHE A 1 225 ? 9.640 -7.884 -7.044 1.00 90.88 225 PHE A CA 1
ATOM 1784 C C . PHE A 1 225 ? 9.473 -8.274 -5.565 1.00 90.88 225 PHE A C 1
ATOM 1786 O O . PHE A 1 225 ? 9.370 -7.413 -4.698 1.00 90.88 225 PHE A O 1
ATOM 1793 N N . HIS A 1 226 ? 9.542 -9.569 -5.241 1.00 92.69 226 HIS A N 1
ATOM 1794 C CA . HIS A 1 226 ? 9.545 -10.060 -3.858 1.00 92.69 226 HIS A CA 1
ATOM 1795 C C . HIS A 1 226 ? 10.690 -9.485 -3.019 1.00 92.69 226 HIS A C 1
ATOM 1797 O O . HIS A 1 226 ? 10.456 -9.000 -1.908 1.00 92.69 226 HIS A O 1
ATOM 1803 N N . LYS A 1 227 ? 11.921 -9.498 -3.545 1.00 91.75 227 LYS A N 1
ATOM 1804 C CA . LYS A 1 227 ? 13.078 -8.888 -2.870 1.00 91.75 227 LYS A CA 1
ATOM 1805 C C . LYS A 1 227 ? 12.887 -7.385 -2.697 1.00 91.75 227 LYS A C 1
ATOM 1807 O O . LYS A 1 227 ? 13.156 -6.876 -1.610 1.00 91.75 227 LYS A O 1
ATOM 1812 N N . PHE A 1 228 ? 12.392 -6.711 -3.735 1.00 91.94 228 PHE A N 1
ATOM 1813 C CA . PHE A 1 228 ? 12.107 -5.281 -3.715 1.00 91.94 228 PHE A CA 1
ATOM 1814 C C . PHE A 1 228 ? 11.115 -4.917 -2.606 1.00 91.94 228 PHE A C 1
ATOM 1816 O O . PHE A 1 228 ? 11.466 -4.148 -1.715 1.00 91.94 228 PHE A O 1
ATOM 1823 N N . VAL A 1 229 ? 9.919 -5.519 -2.587 1.00 93.88 229 VAL A N 1
ATOM 1824 C CA . VAL A 1 229 ? 8.878 -5.178 -1.601 1.00 93.88 229 VAL A CA 1
ATOM 1825 C C . VAL A 1 229 ? 9.352 -5.452 -0.175 1.00 93.88 229 VAL A C 1
ATOM 1827 O O . VAL A 1 229 ? 9.144 -4.618 0.703 1.00 93.88 229 VAL A O 1
ATOM 1830 N N . ASN A 1 230 ? 10.052 -6.562 0.080 1.00 94.50 230 ASN A N 1
ATOM 1831 C CA . ASN A 1 230 ? 10.596 -6.845 1.413 1.00 94.50 230 ASN A CA 1
ATOM 1832 C C . ASN A 1 230 ? 11.691 -5.850 1.832 1.00 94.50 230 ASN A C 1
ATOM 1834 O O . ASN A 1 230 ? 11.740 -5.444 2.996 1.00 94.50 230 ASN A O 1
ATOM 1838 N N . HIS A 1 231 ? 12.561 -5.442 0.905 1.00 92.75 231 HIS A N 1
ATOM 1839 C CA . HIS A 1 231 ? 13.577 -4.426 1.174 1.00 92.75 231 HIS A CA 1
ATOM 1840 C C . HIS A 1 231 ? 12.942 -3.063 1.469 1.00 92.75 231 HIS A C 1
ATOM 1842 O O . HIS A 1 231 ? 13.283 -2.414 2.458 1.00 92.75 231 HIS A O 1
ATOM 1848 N N . MET A 1 232 ? 11.954 -2.667 0.672 1.00 92.62 232 MET A N 1
ATOM 1849 C CA . MET A 1 232 ? 11.235 -1.415 0.868 1.00 92.62 232 MET A CA 1
ATOM 1850 C C . MET A 1 232 ? 10.389 -1.418 2.139 1.00 92.62 232 MET A C 1
ATOM 1852 O O . MET A 1 232 ? 10.346 -0.410 2.836 1.00 92.62 232 MET A O 1
ATOM 1856 N N . SER A 1 233 ? 9.793 -2.555 2.504 1.00 96.06 233 SER A N 1
ATOM 1857 C CA . SER A 1 233 ? 9.092 -2.744 3.782 1.00 96.06 233 SER A CA 1
ATOM 1858 C C . SER A 1 233 ? 10.029 -2.523 4.965 1.00 96.06 233 SER A C 1
ATOM 1860 O O . SER A 1 233 ? 9.676 -1.819 5.906 1.00 96.06 233 SER A O 1
ATOM 1862 N N . PHE A 1 234 ? 11.264 -3.030 4.894 1.00 94.69 234 PHE A N 1
ATOM 1863 C CA . PHE A 1 234 ? 12.286 -2.747 5.903 1.00 94.69 234 PHE A CA 1
ATOM 1864 C C . PHE A 1 234 ? 12.586 -1.246 6.040 1.00 94.69 234 PHE A C 1
ATOM 1866 O O . PHE A 1 234 ? 12.637 -0.738 7.162 1.00 94.69 234 PHE A O 1
ATOM 1873 N N . LEU A 1 235 ? 12.766 -0.539 4.922 1.00 92.50 235 LEU A N 1
ATOM 1874 C CA . LEU A 1 235 ? 13.097 0.888 4.931 1.00 92.50 235 LEU A CA 1
ATOM 1875 C C . LEU A 1 235 ? 11.922 1.758 5.395 1.00 92.50 235 LEU A C 1
ATOM 1877 O O . LEU A 1 235 ? 12.082 2.611 6.269 1.00 92.50 235 LEU A O 1
ATOM 1881 N N . ASP A 1 236 ? 10.740 1.546 4.825 1.00 94.50 236 ASP A N 1
ATOM 1882 C CA . ASP A 1 236 ? 9.579 2.408 5.034 1.00 94.50 236 ASP A CA 1
ATOM 1883 C C . ASP A 1 236 ? 8.928 2.185 6.412 1.00 94.50 236 ASP A C 1
ATOM 1885 O O . ASP A 1 236 ? 8.468 3.158 7.020 1.00 94.50 236 ASP A O 1
ATOM 1889 N N . ALA A 1 237 ? 9.002 0.965 6.969 1.00 95.25 237 ALA A N 1
ATOM 1890 C CA . ALA A 1 237 ? 8.575 0.655 8.341 1.00 95.25 237 ALA A CA 1
ATOM 1891 C C . ALA A 1 237 ? 9.580 1.106 9.425 1.00 95.25 237 ALA A C 1
ATOM 1893 O O . ALA A 1 237 ? 9.307 1.026 10.627 1.00 95.25 237 ALA A O 1
ATOM 1894 N N . GLY A 1 238 ? 10.762 1.590 9.025 1.00 92.12 238 GLY A N 1
ATOM 1895 C CA . GLY A 1 238 ? 11.805 2.030 9.952 1.00 92.12 238 GLY A CA 1
ATOM 1896 C C . GLY A 1 238 ? 12.541 0.886 10.660 1.00 92.12 238 GLY A C 1
ATOM 1897 O O . GLY A 1 238 ? 13.007 1.071 11.783 1.00 92.12 238 GLY A O 1
ATOM 1898 N N . GLY A 1 239 ? 12.647 -0.292 10.032 1.00 87.62 239 GLY A N 1
ATOM 1899 C CA . GLY A 1 239 ? 13.483 -1.400 10.503 1.00 87.62 239 GLY A CA 1
ATOM 1900 C C . GLY A 1 239 ? 12.793 -2.768 10.587 1.00 87.62 239 GLY A C 1
ATOM 1901 O O . GLY A 1 239 ? 11.601 -2.934 10.341 1.00 87.62 239 GLY A O 1
ATOM 1902 N N . HIS A 1 240 ? 13.568 -3.791 10.969 1.00 75.94 240 HIS A N 1
ATOM 1903 C CA . HIS A 1 240 ? 13.171 -5.204 10.860 1.00 75.94 240 HIS A CA 1
ATOM 1904 C C . HIS A 1 240 ? 12.012 -5.653 11.754 1.00 75.94 240 HIS A C 1
ATOM 1906 O O . HIS A 1 240 ? 11.406 -6.670 11.427 1.00 75.94 240 HIS A O 1
ATOM 1912 N N . ARG A 1 241 ? 11.751 -4.979 12.883 1.00 77.19 241 ARG A N 1
ATOM 1913 C CA . ARG A 1 241 ? 10.718 -5.416 13.841 1.00 77.19 241 ARG A CA 1
ATOM 1914 C C . ARG A 1 241 ? 9.297 -5.096 13.378 1.00 77.19 241 ARG A C 1
ATOM 1916 O O . ARG A 1 241 ? 8.401 -5.856 13.704 1.00 77.19 241 ARG A O 1
ATOM 1923 N N . ALA A 1 242 ? 9.118 -4.005 12.635 1.00 75.88 242 ALA A N 1
ATOM 1924 C CA . ALA A 1 242 ? 7.807 -3.550 12.167 1.00 75.88 242 ALA A CA 1
ATOM 1925 C C . ALA A 1 242 ? 7.525 -3.942 10.704 1.00 75.88 242 ALA A C 1
ATOM 1927 O O . ALA A 1 242 ? 6.377 -4.018 10.277 1.00 75.88 242 ALA A O 1
ATOM 1928 N N . ALA A 1 243 ? 8.570 -4.207 9.916 1.00 89.62 243 ALA A N 1
ATOM 1929 C CA . ALA A 1 243 ? 8.422 -4.557 8.509 1.00 89.62 243 ALA A CA 1
ATOM 1930 C C . ALA A 1 243 ? 7.670 -5.881 8.315 1.00 89.62 243 ALA A C 1
ATOM 1932 O O . ALA A 1 243 ? 8.115 -6.933 8.791 1.00 89.62 243 ALA A O 1
ATOM 1933 N N . LEU A 1 244 ? 6.588 -5.840 7.536 1.00 93.06 244 LEU A N 1
ATOM 1934 C CA . LEU A 1 244 ? 5.893 -7.045 7.102 1.00 93.06 244 LEU A CA 1
ATOM 1935 C C . LEU A 1 244 ? 6.781 -7.793 6.100 1.00 93.06 244 LEU A C 1
ATOM 1937 O O . LEU A 1 244 ? 7.312 -7.210 5.155 1.00 93.06 244 LEU A O 1
ATOM 1941 N N . ARG A 1 245 ? 6.977 -9.098 6.327 1.00 94.69 245 ARG A N 1
ATOM 1942 C CA . ARG A 1 245 ? 7.813 -9.950 5.471 1.00 94.69 245 ARG A CA 1
ATOM 1943 C C . ARG A 1 245 ? 6.957 -10.901 4.656 1.00 94.69 245 ARG A C 1
ATOM 1945 O O . ARG A 1 245 ? 6.389 -11.847 5.196 1.00 94.69 245 ARG A O 1
ATOM 1952 N N . LEU A 1 246 ? 6.947 -10.685 3.351 1.00 95.69 246 LEU A N 1
ATOM 1953 C CA . LEU A 1 246 ? 6.259 -11.539 2.396 1.00 95.69 246 LEU A CA 1
ATOM 1954 C C . LEU A 1 246 ? 7.105 -12.766 2.057 1.00 95.69 246 LEU A C 1
ATOM 1956 O O . LEU A 1 246 ? 8.344 -12.728 2.052 1.00 95.69 246 LEU A O 1
ATOM 1960 N N . ARG A 1 247 ? 6.422 -13.849 1.705 1.00 95.56 247 ARG A N 1
ATOM 1961 C CA . ARG A 1 247 ? 6.968 -15.057 1.075 1.00 95.56 247 ARG A CA 1
ATOM 1962 C C . ARG A 1 247 ? 6.387 -15.174 -0.329 1.00 95.56 247 ARG A C 1
ATOM 1964 O O . ARG A 1 247 ? 5.491 -14.421 -0.680 1.00 95.56 247 ARG A O 1
ATOM 1971 N N . THR A 1 248 ? 6.881 -16.109 -1.131 1.00 93.81 248 THR A N 1
ATOM 1972 C CA . THR A 1 248 ? 6.206 -16.477 -2.383 1.00 93.81 248 THR A CA 1
ATOM 1973 C C . THR A 1 248 ? 5.446 -17.778 -2.200 1.00 93.81 248 THR A C 1
ATOM 1975 O O . THR A 1 248 ? 6.028 -18.712 -1.646 1.00 93.81 248 THR A O 1
ATOM 1978 N N . ASP A 1 249 ? 4.234 -17.869 -2.735 1.00 93.75 249 ASP A N 1
ATOM 1979 C CA . ASP A 1 249 ? 3.439 -19.102 -2.761 1.00 93.75 249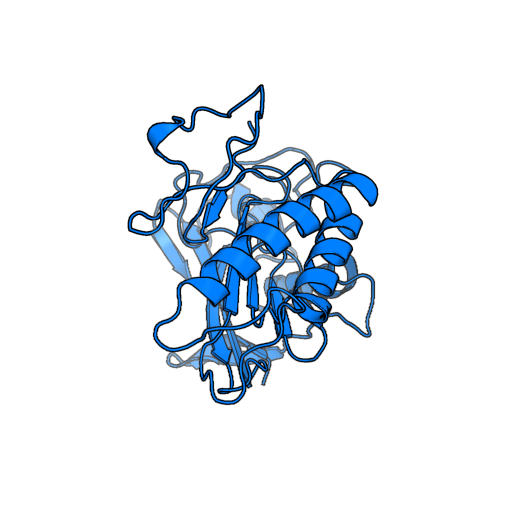 ASP A CA 1
ATOM 1980 C C . ASP A 1 249 ? 2.735 -19.278 -4.114 1.00 93.75 249 ASP A C 1
ATOM 1982 O O . ASP A 1 249 ? 2.722 -18.348 -4.923 1.00 93.75 249 ASP A O 1
ATOM 1986 N N . ARG A 1 250 ? 2.217 -20.478 -4.394 1.00 90.81 250 ARG A N 1
ATOM 1987 C CA . ARG A 1 250 ? 1.486 -20.786 -5.625 1.00 90.81 250 ARG A CA 1
ATOM 1988 C C . ARG A 1 250 ? 0.071 -20.219 -5.577 1.00 90.81 250 ARG A C 1
ATOM 1990 O O . ARG A 1 250 ? -0.639 -20.348 -4.588 1.00 90.81 250 ARG A O 1
ATOM 1997 N N . TRP A 1 251 ? -0.341 -19.648 -6.696 1.00 86.38 251 TRP A N 1
ATOM 1998 C CA . TRP A 1 251 ? -1.688 -19.181 -6.960 1.00 86.38 251 TRP A CA 1
ATOM 1999 C C . TRP A 1 251 ? -2.530 -20.257 -7.652 1.00 86.38 251 TRP A C 1
ATOM 2001 O O . TRP A 1 251 ? -2.059 -21.359 -7.936 1.00 86.38 251 TRP A O 1
ATOM 2011 N N . ILE A 1 252 ? -3.786 -19.917 -7.942 1.00 84.81 252 ILE A N 1
ATOM 2012 C CA . ILE A 1 252 ? -4.800 -20.806 -8.530 1.00 84.81 252 ILE A CA 1
ATOM 2013 C C . ILE A 1 252 ? -4.336 -21.400 -9.872 1.00 84.81 252 ILE A C 1
ATOM 2015 O O . ILE A 1 252 ? -4.661 -22.541 -10.187 1.00 84.81 252 ILE A O 1
ATOM 2019 N N . ASP A 1 253 ? -3.547 -20.658 -10.651 1.00 83.06 253 ASP A N 1
ATOM 2020 C CA . ASP A 1 253 ? -2.998 -21.095 -11.942 1.00 83.06 253 ASP A CA 1
ATOM 2021 C C . ASP A 1 253 ? -1.621 -21.786 -11.832 1.00 83.06 253 ASP A C 1
ATOM 2023 O O . ASP A 1 253 ? -1.004 -22.121 -12.842 1.00 83.06 253 ASP A O 1
ATOM 2027 N N . GLY A 1 254 ? -1.141 -22.027 -10.607 1.00 84.12 254 GLY A N 1
ATOM 2028 C CA . GLY A 1 254 ? 0.117 -22.715 -10.310 1.00 84.12 254 GLY A CA 1
ATOM 2029 C C . GLY A 1 254 ? 1.364 -21.828 -10.321 1.00 84.12 254 GLY A C 1
ATOM 2030 O O . GLY A 1 254 ? 2.433 -22.293 -9.915 1.00 84.12 254 GLY A O 1
ATOM 2031 N N . ASP A 1 255 ? 1.248 -20.570 -10.740 1.00 87.94 255 ASP A N 1
ATOM 2032 C CA . ASP A 1 255 ? 2.349 -19.610 -10.726 1.00 87.94 255 ASP A CA 1
ATOM 2033 C C . ASP A 1 255 ? 2.435 -18.869 -9.388 1.00 87.94 255 ASP A C 1
ATOM 2035 O O . ASP A 1 255 ? 1.591 -19.038 -8.516 1.00 87.94 255 ASP A O 1
ATOM 2039 N N . LYS A 1 256 ? 3.488 -18.082 -9.173 1.00 92.19 256 LYS A N 1
ATOM 2040 C CA . LYS A 1 256 ? 3.741 -17.469 -7.870 1.00 92.19 256 LYS A CA 1
ATOM 2041 C C . LYS A 1 256 ? 2.959 -16.169 -7.664 1.00 92.19 256 LYS A C 1
ATOM 2043 O O . LYS A 1 256 ? 2.735 -15.405 -8.601 1.00 92.19 256 LYS A O 1
ATOM 2048 N N . ILE A 1 257 ? 2.635 -15.900 -6.404 1.00 94.50 257 ILE A N 1
ATOM 2049 C CA . ILE A 1 257 ? 2.265 -14.589 -5.855 1.00 94.50 257 ILE A CA 1
ATOM 2050 C C . ILE A 1 257 ? 3.078 -14.331 -4.581 1.00 94.50 257 ILE A C 1
ATOM 2052 O O . ILE A 1 257 ? 3.781 -15.224 -4.099 1.00 94.50 257 ILE A O 1
ATOM 2056 N N . LEU A 1 258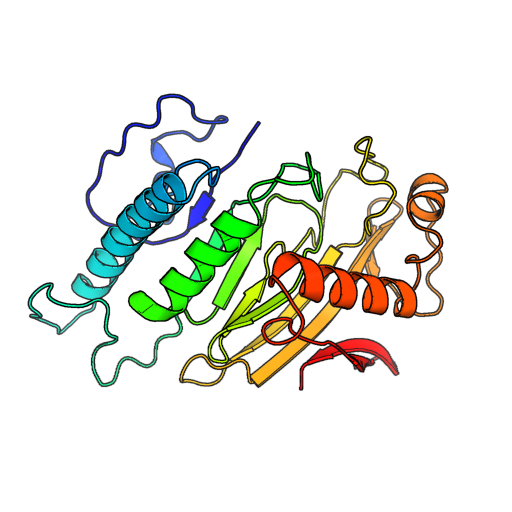 ? 3.010 -13.118 -4.040 1.00 96.06 258 LEU A N 1
ATOM 2057 C CA . LEU A 1 258 ? 3.590 -12.787 -2.739 1.00 96.06 258 LEU A CA 1
ATOM 2058 C C . LEU A 1 258 ? 2.511 -12.964 -1.664 1.00 96.06 258 LEU A C 1
ATOM 2060 O O . LEU A 1 258 ? 1.378 -12.549 -1.874 1.00 96.06 258 LEU A O 1
ATOM 2064 N N . VAL A 1 259 ? 2.846 -13.561 -0.522 1.00 96.81 259 VAL A N 1
ATOM 2065 C CA . VAL A 1 259 ? 1.888 -13.829 0.560 1.00 96.81 259 VAL A CA 1
ATOM 2066 C C . VAL A 1 259 ? 2.439 -13.491 1.941 1.00 96.81 259 VAL A C 1
ATOM 2068 O O . VAL A 1 259 ? 3.638 -13.642 2.198 1.00 96.81 259 VAL A O 1
ATOM 2071 N N . TYR A 1 260 ? 1.546 -13.089 2.839 1.00 95.75 260 TYR A N 1
ATOM 2072 C CA . TYR A 1 260 ? 1.727 -13.125 4.287 1.00 95.75 260 TYR A CA 1
ATOM 2073 C C . TYR A 1 260 ? 0.653 -14.057 4.875 1.00 95.75 260 TYR A C 1
ATOM 2075 O O . TYR A 1 260 ? -0.515 -13.901 4.499 1.00 95.75 260 TYR A O 1
ATOM 2083 N N . PRO A 1 261 ? 1.060 -15.051 5.687 1.00 81.06 261 PRO A N 1
ATOM 2084 C CA . PRO A 1 261 ? 0.168 -16.064 6.241 1.00 81.06 261 PRO A CA 1
ATOM 2085 C C . PRO A 1 261 ? -0.760 -15.530 7.326 1.00 81.06 261 PRO A C 1
ATOM 2087 O O . PRO A 1 261 ? -0.447 -14.460 7.892 1.00 81.06 261 PRO A O 1
#

Foldseek 3Di:
DADKFKWAADDDDDDDDPDHPPDDPVQPHYNVHIHGDHAAALQDLVSLVRRLVSVLVRLLGVQVPPPPDPDDSPALDDDVPPLDAAEIETEHFDACANAPDPPRNLVSVLVSVLCCCVGNVHLEYEYERNLAFFFWWQHVLGIYGNYQHDQADPQVLDDDPPRLAGQNKGWDWDFDADSSRGTPKIWTFIWDAAPRDIDTAFQDDDHPDPSNCNSYVQQSHQVSVLVRRQVRLQVSNVHDPTTDHWDWDQDPVRTIITMDD

pLDDT: mean 78.0, std 19.7, range [22.28, 98.31]

Radius of gyration: 19.13 Å; chains: 1; bounding box: 46×51×50 Å

Secondary structure (DSSP, 8-state):
-----EE----------S--SS--GGGB--SSS--EEP---SSSHHHHHHHHHHHHHHHHHHHHTSTT----S---PPPTT-----EEEEE-S-TT-S-SSTTSSHHHHHHHHHHHHHHH--SEEEEESSSSB--EEEETTEEEES-B--SS-S-TT---TT-TTS---EEEEEEEE-TTS-EEEEEEEEEEEETTEEEE--TTPPP--HHHHHH-TTTSSHHHHHHHHHHHHHHHTTSTTTB---EEEE-TTSSEEEEE-

Organism: NCBI:txid70186